Protein AF-A0A2Z7DB72-F1 (afdb_monomer)

Secondary structure (DSSP, 8-state):
--TTSSSS-------SSPPPHHHHHHHHHHTPPPHHHHHHHHHHHHHHTT-------------------------------------------PPPPP-------------PPPP-PPP----S-HHHHHHHHHHHHHHHHHHHHHHHHHHHHHHHHHHHHHHHHHHHHHHHHHHHHHHHHHHHHHHHHHHHHHHHHHHHHHHHHHHHHHHHHHHHHHHHHHHHHHHHHHHHHHHHHHHHHHHHTSHHHHHHHHHHHHHHHHHHHHHHHHHHHHTT--TTT---TTS-HHHHHHHS----------------------------

Foldseek 3Di:
DPPPPPPPPPPPPPPPDDDPVVVVVVVVVVLDDWLVVLLVVVVVVVVVVPDDDDDDDDDDDDDDDDDDDDDDDDDDDDDDDDDDDDDDDDDDDDDDDDDDDDDDPDDPPPPDDDDDDDDDDDDDDPPVVVVVVVVVVVVVVVVVVVVVVVVVVVVVVVVVVVVVVVVVVVVVVVVVVVVVVVVVVVVVVVVVVVVVVVVVVVVVVVVVVVVVVVVVVVVVVVVVVVVVVVVVVVVVVVVVVCCCVDVVVSVVVSVVVSVCCVVVLVVVVVVCVVVPDDCVVPVPPVSVPSVVSVPDDRPDDDPPDDDDDDDDDDDDDDDDDDDD

Structure (mmCIF, N/CA/C/O backbone):
data_AF-A0A2Z7DB72-F1
#
_entry.id   AF-A0A2Z7DB72-F1
#
loop_
_atom_site.group_PDB
_atom_site.id
_atom_site.type_symbol
_atom_site.label_atom_id
_atom_site.label_alt_id
_atom_site.label_comp_id
_atom_site.label_asym_id
_atom_site.label_entity_id
_atom_site.label_seq_id
_atom_site.pdbx_PDB_ins_code
_atom_site.Cartn_x
_atom_site.Cartn_y
_atom_site.Cartn_z
_atom_site.occupancy
_atom_site.B_iso_or_equiv
_atom_site.auth_seq_id
_atom_site.auth_comp_id
_atom_site.auth_asym_id
_atom_site.auth_atom_id
_atom_site.pdbx_PDB_model_num
ATOM 1 N N . MET A 1 1 ? -6.690 -15.943 29.655 1.00 45.72 1 MET A N 1
ATOM 2 C CA . MET A 1 1 ? -7.051 -16.570 30.949 1.00 45.72 1 MET A CA 1
ATOM 3 C C . MET A 1 1 ? -6.481 -15.742 32.099 1.00 45.72 1 MET A C 1
ATOM 5 O O . MET A 1 1 ? -5.343 -15.987 32.463 1.00 45.72 1 MET A O 1
ATOM 9 N N . HIS A 1 2 ? -7.213 -14.754 32.627 1.00 51.09 2 HIS A N 1
ATOM 10 C CA . HIS A 1 2 ? -6.804 -14.035 33.857 1.00 51.09 2 HIS A CA 1
ATOM 11 C C . HIS A 1 2 ? -7.957 -13.290 34.574 1.00 51.09 2 HIS A C 1
ATOM 13 O O . HIS A 1 2 ? -7.809 -12.860 35.707 1.00 51.09 2 HIS A O 1
ATOM 19 N N . TRP A 1 3 ? -9.163 -13.197 34.008 1.00 40.91 3 TRP A N 1
ATOM 20 C CA . TRP A 1 3 ? -10.234 -12.390 34.621 1.00 40.91 3 TRP A CA 1
ATOM 21 C C . TRP A 1 3 ? -10.851 -12.976 35.907 1.00 40.91 3 TRP A C 1
ATOM 23 O O . TRP A 1 3 ? -11.767 -12.388 36.466 1.00 40.91 3 TRP A O 1
ATOM 33 N N . ARG A 1 4 ? -10.375 -14.132 36.390 1.00 51.62 4 ARG A N 1
ATOM 34 C CA . ARG A 1 4 ? -10.900 -14.788 37.601 1.00 51.62 4 ARG A CA 1
ATOM 35 C C . ARG A 1 4 ? -10.129 -14.455 38.882 1.00 51.62 4 ARG A C 1
ATOM 37 O O . ARG A 1 4 ? -10.594 -14.832 39.951 1.00 51.62 4 ARG A O 1
ATOM 44 N N . ASP A 1 5 ? -9.007 -13.741 38.797 1.00 46.97 5 ASP A N 1
ATOM 45 C CA . ASP A 1 5 ? -8.132 -13.549 39.963 1.00 46.97 5 ASP A CA 1
ATOM 46 C C . ASP A 1 5 ? -8.392 -12.249 40.747 1.00 46.97 5 ASP A C 1
ATOM 48 O O . ASP A 1 5 ? -7.835 -12.088 41.827 1.00 46.97 5 ASP A O 1
ATOM 52 N N . ASN A 1 6 ? -9.273 -11.350 40.283 1.00 50.22 6 ASN A N 1
ATOM 53 C CA . ASN A 1 6 ? -9.476 -10.041 40.928 1.00 50.22 6 ASN A CA 1
ATOM 54 C C . ASN A 1 6 ? -10.767 -9.908 41.762 1.00 50.22 6 ASN A C 1
ATOM 56 O O . ASN A 1 6 ? -11.172 -8.800 42.095 1.00 50.22 6 ASN A O 1
ATOM 60 N N . MET A 1 7 ? -11.436 -11.018 42.096 1.00 47.53 7 MET A N 1
ATOM 61 C CA . MET A 1 7 ? -12.710 -10.986 42.838 1.00 47.53 7 MET A CA 1
ATOM 62 C C . MET A 1 7 ? -12.577 -11.200 44.357 1.00 47.53 7 MET A C 1
ATOM 64 O O . MET A 1 7 ? -13.583 -11.173 45.059 1.00 47.53 7 MET A O 1
ATOM 68 N N . TYR A 1 8 ? -11.363 -11.418 44.877 1.00 46.44 8 TYR A N 1
ATOM 69 C CA . TYR A 1 8 ? -11.131 -11.754 46.293 1.00 46.44 8 TYR A CA 1
ATOM 70 C C . TYR A 1 8 ? -10.253 -10.751 47.064 1.00 46.44 8 TYR A C 1
ATOM 72 O O . TYR A 1 8 ? -9.855 -11.037 48.189 1.00 46.44 8 TYR A O 1
ATOM 80 N N . THR A 1 9 ? -9.960 -9.578 46.499 1.00 47.16 9 THR A N 1
ATOM 81 C CA . THR A 1 9 ? -9.197 -8.501 47.169 1.00 47.16 9 THR A CA 1
ATOM 82 C C . THR A 1 9 ? -10.057 -7.333 47.645 1.00 47.16 9 THR A C 1
ATOM 84 O O . THR A 1 9 ? -9.543 -6.431 48.300 1.00 47.16 9 THR A O 1
ATOM 87 N N . LEU A 1 10 ? -11.368 -7.356 47.391 1.00 48.22 10 LEU A N 1
ATOM 88 C CA . LEU A 1 10 ? -12.297 -6.471 48.083 1.00 48.22 10 LEU A CA 1
ATOM 89 C C . LEU A 1 10 ? -12.551 -7.063 49.467 1.00 48.22 10 LEU A C 1
ATOM 91 O O . LEU A 1 10 ? -13.440 -7.893 49.657 1.00 48.22 10 LEU A O 1
ATOM 95 N N . THR A 1 11 ? -11.732 -6.656 50.433 1.00 44.66 11 THR A N 1
ATOM 96 C CA . THR A 1 11 ? -12.094 -6.713 51.849 1.00 44.66 11 THR A CA 1
ATOM 97 C C . THR A 1 11 ? -13.529 -6.193 51.958 1.00 44.66 11 THR A C 1
ATOM 99 O O . THR A 1 11 ? -13.791 -5.104 51.435 1.00 44.66 11 THR A O 1
ATOM 102 N N . PRO A 1 12 ? -14.478 -6.938 52.555 1.00 47.06 12 PRO A N 1
ATOM 103 C CA . PRO A 1 12 ? -15.817 -6.414 52.765 1.00 47.06 12 PRO A CA 1
ATOM 104 C C . PRO A 1 12 ? -15.663 -5.095 53.511 1.00 47.06 12 PRO A C 1
ATOM 106 O O . PRO A 1 12 ? -15.112 -5.056 54.612 1.00 47.06 12 PRO A O 1
ATOM 109 N N . ARG A 1 13 ? -16.062 -4.006 52.850 1.00 47.72 13 ARG A N 1
ATOM 110 C CA . ARG A 1 13 ? -16.112 -2.680 53.450 1.00 47.72 13 ARG A CA 1
ATOM 111 C C . ARG A 1 13 ? -17.060 -2.842 54.628 1.00 47.72 13 ARG A C 1
ATOM 113 O O . ARG A 1 13 ? -18.244 -3.110 54.430 1.00 47.72 13 ARG A O 1
ATOM 120 N N . THR A 1 14 ? -16.518 -2.816 55.840 1.00 41.53 14 THR A N 1
ATOM 121 C CA . THR A 1 14 ? -17.325 -2.795 57.054 1.00 41.53 14 THR A CA 1
ATOM 122 C C . THR A 1 14 ? -18.337 -1.667 56.887 1.00 41.53 14 THR A C 1
ATOM 124 O O . THR A 1 14 ? -17.931 -0.584 56.455 1.00 41.53 14 THR A O 1
ATOM 127 N N . PRO A 1 15 ? -19.637 -1.889 57.142 1.00 48.41 15 PRO A N 1
ATOM 128 C CA . PRO A 1 15 ? -20.566 -0.776 57.217 1.00 48.41 15 PRO A CA 1
ATOM 129 C C . PRO A 1 15 ? -20.028 0.152 58.310 1.00 48.41 15 PRO A C 1
ATOM 131 O O . PRO A 1 15 ? -20.051 -0.195 59.486 1.00 48.41 15 PRO A O 1
ATOM 134 N N . ASP A 1 16 ? -19.469 1.297 57.913 1.00 47.59 16 ASP A N 1
ATOM 135 C CA . ASP A 1 16 ? -18.727 2.241 58.773 1.00 47.59 16 ASP A CA 1
ATOM 136 C C . ASP A 1 16 ? -19.652 3.013 59.736 1.00 47.59 16 ASP A C 1
ATOM 138 O O . ASP A 1 16 ? -19.336 4.061 60.290 1.00 47.59 16 ASP A O 1
ATOM 142 N N . ARG A 1 17 ? -20.866 2.498 59.911 1.00 54.72 17 ARG A N 1
ATOM 143 C CA . ARG A 1 17 ? -21.899 3.027 60.777 1.00 54.72 17 ARG A CA 1
ATOM 144 C C . ARG A 1 17 ? -22.744 1.841 61.207 1.00 54.72 17 ARG A C 1
ATOM 146 O O . ARG A 1 17 ? -23.472 1.269 60.396 1.00 54.72 17 ARG A O 1
ATOM 153 N N . SER A 1 18 ? -22.631 1.443 62.471 1.00 55.81 18 SER A N 1
ATOM 154 C CA . SER A 1 18 ? -23.646 0.587 63.075 1.00 55.81 18 SER A CA 1
ATOM 155 C C . SER A 1 18 ? -25.006 1.266 62.865 1.00 55.81 18 SER A C 1
ATOM 157 O O . SER A 1 18 ? -25.121 2.473 63.119 1.00 55.81 18 SER A O 1
ATOM 159 N N . PRO A 1 19 ? -26.032 0.553 62.364 1.00 58.97 19 PRO A N 1
ATOM 160 C CA . PRO A 1 19 ? -27.387 1.077 62.383 1.00 58.97 19 PRO A CA 1
ATOM 161 C C . PRO A 1 19 ? -27.678 1.497 63.821 1.00 58.97 19 PRO A C 1
ATOM 163 O O . PRO A 1 19 ? -27.498 0.701 64.748 1.00 58.97 19 PRO A O 1
ATOM 166 N N . LYS A 1 20 ? -28.037 2.765 64.037 1.00 73.12 20 LYS A N 1
ATOM 167 C CA . LYS A 1 20 ? -28.416 3.216 65.375 1.00 73.12 20 LYS A CA 1
ATOM 168 C C . LYS A 1 20 ? -29.631 2.383 65.778 1.00 73.12 20 LYS A C 1
ATOM 170 O O . LYS A 1 20 ? -30.665 2.442 65.121 1.00 73.12 20 LYS A O 1
ATOM 175 N N . LEU A 1 21 ? -29.492 1.596 66.844 1.00 60.50 21 LEU A N 1
ATOM 176 C CA . LEU A 1 21 ? -30.551 0.708 67.328 1.00 60.50 21 LEU A CA 1
ATOM 177 C C . LEU A 1 21 ? -31.861 1.481 67.542 1.00 60.50 21 LEU A C 1
ATOM 179 O O . LEU A 1 21 ? -32.920 0.982 67.201 1.00 60.50 21 LEU A O 1
ATOM 183 N N . ALA A 1 22 ? -31.772 2.729 68.011 1.00 64.62 22 ALA A N 1
ATOM 184 C CA . ALA A 1 22 ? -32.915 3.620 68.179 1.00 64.62 22 ALA A CA 1
ATOM 185 C C . ALA A 1 22 ? -33.674 3.888 66.867 1.00 64.62 22 ALA A C 1
ATOM 187 O O . ALA A 1 22 ? -34.876 3.673 66.823 1.00 64.62 22 ALA A O 1
ATOM 188 N N . SER A 1 23 ? -32.986 4.254 65.778 1.00 67.69 23 SER A N 1
ATOM 189 C CA . SER A 1 23 ? -33.653 4.513 64.491 1.00 67.69 23 SER A CA 1
ATOM 190 C C . SER A 1 23 ? -34.225 3.242 63.861 1.00 67.69 23 SER A C 1
ATOM 192 O O . SER A 1 23 ? -35.241 3.295 63.184 1.00 67.69 23 SER A O 1
ATOM 194 N N . PHE A 1 24 ? -33.586 2.088 64.088 1.00 63.41 24 PHE A N 1
ATOM 195 C CA . PHE A 1 24 ? -34.138 0.797 63.671 1.00 63.41 24 PHE A CA 1
ATOM 196 C C . PHE A 1 24 ? -35.401 0.443 64.470 1.00 63.41 24 PHE A C 1
ATOM 198 O O . PHE A 1 24 ? -36.393 0.020 63.891 1.00 63.41 24 PHE A O 1
ATOM 205 N N . LEU A 1 25 ? -35.380 0.638 65.792 1.00 64.44 25 LEU A N 1
ATOM 206 C CA . LEU A 1 25 ? -36.522 0.367 66.664 1.00 64.44 25 LEU A CA 1
ATOM 207 C C . LEU A 1 25 ? -37.693 1.332 66.439 1.00 64.44 25 LEU A C 1
ATOM 209 O O . LEU A 1 25 ? -38.824 0.894 66.635 1.00 64.44 25 LEU A O 1
ATOM 213 N N . ASP A 1 26 ? -37.436 2.580 66.028 1.00 65.25 26 ASP A N 1
ATOM 214 C CA . ASP A 1 26 ? -38.460 3.554 65.615 1.00 65.25 26 ASP A CA 1
ATOM 215 C C . ASP A 1 26 ? -39.071 3.228 64.254 1.00 65.25 26 ASP A C 1
ATOM 217 O O . ASP A 1 26 ? -40.289 3.162 64.152 1.00 65.25 26 ASP A O 1
ATOM 221 N N . ALA A 1 27 ? -38.266 2.899 63.238 1.00 61.41 27 ALA A N 1
ATOM 222 C CA . ALA A 1 27 ? -38.799 2.457 61.944 1.00 61.41 27 ALA A CA 1
ATOM 223 C C . ALA A 1 27 ? -39.609 1.148 62.065 1.00 61.41 27 ALA A C 1
ATOM 225 O O . ALA A 1 27 ? -40.604 0.939 61.377 1.00 61.41 27 ALA A O 1
ATOM 226 N N . MET A 1 28 ? -39.210 0.262 62.984 1.00 55.62 28 MET A N 1
ATOM 227 C CA . MET A 1 28 ? -39.978 -0.933 63.347 1.00 55.62 28 MET A CA 1
ATOM 228 C C . MET A 1 28 ? -41.168 -0.626 64.271 1.00 55.62 28 MET A C 1
ATOM 230 O O . MET A 1 28 ? -41.924 -1.544 64.574 1.00 55.62 28 MET A O 1
ATOM 234 N N . ARG A 1 29 ? -41.314 0.606 64.782 1.00 58.50 29 ARG A N 1
ATOM 235 C CA . ARG A 1 29 ? -42.423 1.051 65.644 1.00 58.50 29 ARG A CA 1
ATOM 236 C C . ARG A 1 29 ? -43.663 1.410 64.834 1.00 58.50 29 ARG A C 1
ATOM 238 O O . ARG A 1 29 ? -44.738 0.976 65.221 1.00 58.50 29 ARG A O 1
ATOM 245 N N . GLU A 1 30 ? -43.490 2.064 63.689 1.00 52.91 30 GLU A N 1
ATOM 246 C CA . GLU A 1 30 ? -44.578 2.349 62.737 1.00 52.91 30 GLU A CA 1
ATOM 247 C C . GLU A 1 30 ? -45.110 1.084 62.041 1.00 52.91 30 GLU A C 1
ATOM 249 O O . GLU A 1 30 ? -46.286 1.001 61.711 1.00 52.91 30 GLU A O 1
ATOM 254 N N . LYS A 1 31 ? -44.272 0.053 61.862 1.00 57.75 31 LYS A N 1
ATOM 255 C CA . LYS A 1 31 ? -44.645 -1.230 61.229 1.00 57.75 31 LYS A CA 1
ATOM 256 C C . LYS A 1 31 ? -45.107 -2.326 62.206 1.00 57.75 31 LYS A C 1
ATOM 258 O O . LYS A 1 31 ? -45.116 -3.507 61.848 1.00 57.75 31 LYS A O 1
ATOM 263 N N . ARG A 1 32 ? -45.412 -2.003 63.467 1.00 64.50 32 ARG A N 1
ATOM 264 C CA . ARG A 1 32 ? -45.821 -3.031 64.443 1.00 64.50 32 ARG A CA 1
ATOM 265 C C . ARG A 1 32 ? -47.202 -3.555 64.085 1.00 64.50 32 ARG A C 1
ATOM 267 O O . ARG A 1 32 ? -48.144 -2.784 63.977 1.00 64.50 32 ARG A O 1
ATOM 274 N N . MET A 1 33 ? -47.317 -4.876 63.960 1.00 63.81 33 MET A N 1
ATOM 275 C CA . MET A 1 33 ? -48.626 -5.519 63.905 1.00 63.81 33 MET A CA 1
ATOM 276 C C . MET A 1 33 ? -49.455 -5.126 65.121 1.00 63.81 33 MET A C 1
ATOM 278 O O . MET A 1 33 ? -48.950 -5.151 66.251 1.00 63.81 33 MET A O 1
ATOM 282 N N . GLY A 1 34 ? -50.727 -4.817 64.882 1.00 69.31 34 GLY A N 1
ATOM 283 C CA . GLY A 1 34 ? -51.666 -4.494 65.946 1.00 69.31 34 GLY A CA 1
ATOM 284 C C . GLY A 1 34 ? -51.798 -5.659 66.928 1.00 69.31 34 GLY A C 1
ATOM 285 O O . GLY A 1 34 ? -51.669 -6.833 66.563 1.00 69.31 34 GLY A O 1
ATOM 286 N N . LYS A 1 35 ? -52.085 -5.357 68.197 1.00 70.00 35 LYS A N 1
ATOM 287 C CA . LYS A 1 35 ? -52.251 -6.364 69.261 1.00 70.00 35 LYS A CA 1
ATOM 288 C C . LYS A 1 35 ? -53.236 -7.473 68.861 1.00 70.00 35 LYS A C 1
ATOM 290 O O . LYS A 1 35 ? -52.981 -8.654 69.103 1.00 70.00 35 LYS A O 1
ATOM 295 N N . ALA A 1 36 ? -54.329 -7.094 68.196 1.00 69.94 36 ALA A N 1
ATOM 296 C CA . ALA A 1 36 ? -55.343 -8.006 67.676 1.00 69.94 36 ALA A CA 1
ATOM 297 C C . ALA A 1 36 ? -54.802 -8.963 66.596 1.00 69.94 36 ALA A C 1
ATOM 299 O O . ALA A 1 36 ? -55.142 -10.147 66.596 1.00 69.94 36 ALA A O 1
ATOM 300 N N . GLU A 1 37 ? -53.927 -8.491 65.706 1.00 71.62 37 GLU A N 1
ATOM 301 C CA . GLU A 1 37 ? -53.319 -9.311 64.651 1.00 71.62 37 GLU A CA 1
ATOM 302 C C . GLU A 1 37 ? -52.323 -10.321 65.228 1.00 71.62 37 GLU A C 1
ATOM 304 O O . GLU A 1 37 ? -52.339 -11.495 64.855 1.00 71.62 37 GLU A O 1
ATOM 309 N N . MET A 1 38 ? -51.512 -9.902 66.206 1.00 72.81 38 MET A N 1
ATOM 310 C CA . MET A 1 38 ? -50.579 -10.790 66.906 1.00 72.81 38 MET A CA 1
ATOM 311 C C . MET A 1 38 ? -51.314 -11.898 67.678 1.00 72.81 38 MET A C 1
ATOM 313 O O . MET A 1 38 ? -50.914 -13.063 67.623 1.00 72.81 38 MET A O 1
ATOM 317 N N . LEU A 1 39 ? -52.424 -11.560 68.345 1.00 73.69 39 LEU A N 1
ATOM 318 C CA . LEU A 1 39 ? -53.283 -12.535 69.025 1.00 73.69 39 LEU A CA 1
ATOM 319 C C . LEU A 1 39 ? -53.930 -13.518 68.044 1.00 73.69 39 LEU A C 1
ATOM 321 O O . LEU A 1 39 ? -53.943 -14.722 68.311 1.00 73.69 39 LEU A O 1
ATOM 325 N N . LYS A 1 40 ? -54.407 -13.024 66.896 1.00 78.94 40 LYS A N 1
ATOM 326 C CA . LYS A 1 40 ? -55.011 -13.846 65.843 1.00 78.94 40 LYS A CA 1
ATOM 327 C C . LYS A 1 40 ? -54.013 -14.850 65.257 1.00 78.94 40 LYS A C 1
ATOM 329 O O . LYS A 1 40 ? -54.339 -16.028 65.161 1.00 78.94 40 LYS A O 1
ATOM 334 N N . MET A 1 41 ? -52.779 -14.436 64.958 1.00 71.69 41 MET A N 1
ATOM 335 C CA . MET A 1 41 ? -51.747 -15.353 64.446 1.00 71.69 41 MET A CA 1
ATOM 336 C C . MET A 1 41 ? -51.268 -16.371 65.483 1.00 71.69 41 MET A C 1
ATOM 338 O O . MET A 1 41 ? -50.993 -17.522 65.151 1.00 71.69 41 MET A O 1
ATOM 342 N N . MET A 1 42 ? -51.166 -15.984 66.759 1.00 72.62 42 MET A N 1
ATOM 343 C CA . MET A 1 42 ? -50.851 -16.937 67.828 1.00 72.62 42 MET A CA 1
ATOM 344 C C . MET A 1 42 ? -51.911 -18.037 67.952 1.00 72.62 42 MET A C 1
ATOM 346 O O . MET A 1 42 ? -51.562 -19.180 68.246 1.00 72.62 42 MET A O 1
ATOM 350 N N . GLU A 1 43 ? -53.177 -17.695 67.721 1.00 75.56 43 GLU A N 1
ATOM 351 C CA . GLU A 1 43 ? -54.306 -18.625 67.729 1.00 75.56 43 GLU A CA 1
ATOM 352 C C . GLU A 1 43 ? -54.364 -19.504 66.471 1.00 75.56 43 GLU A C 1
ATOM 354 O O . GLU A 1 43 ? -54.595 -20.707 66.580 1.00 75.56 43 GLU A O 1
ATOM 359 N N . GLU A 1 44 ? -54.071 -18.941 65.298 1.00 70.62 44 GLU A N 1
ATOM 360 C CA . GLU A 1 44 ? -54.048 -19.655 64.015 1.00 70.62 44 GLU A CA 1
ATOM 361 C C . GLU A 1 44 ? -52.872 -20.651 63.905 1.00 70.62 44 GLU A C 1
ATOM 363 O O . GLU A 1 44 ? -53.056 -21.794 63.490 1.00 70.62 44 GLU A O 1
ATOM 368 N N . ASP A 1 45 ? -51.677 -20.298 64.385 1.00 61.62 45 ASP A N 1
ATOM 369 C CA . ASP A 1 45 ? -50.525 -21.215 64.449 1.00 61.62 45 ASP A CA 1
ATOM 370 C C . ASP A 1 45 ? -50.713 -22.356 65.460 1.00 61.62 45 ASP A C 1
ATOM 372 O O . ASP A 1 45 ? -50.229 -23.470 65.243 1.00 61.62 45 ASP A O 1
ATOM 376 N N . ALA A 1 46 ? -51.398 -22.093 66.581 1.00 58.53 46 ALA A N 1
ATOM 377 C CA . ALA A 1 46 ? -51.763 -23.142 67.534 1.00 58.53 46 ALA A CA 1
ATOM 378 C C . ALA A 1 46 ? -52.701 -24.180 66.887 1.00 58.53 46 ALA A C 1
ATOM 380 O O . ALA A 1 46 ? -52.712 -25.338 67.305 1.00 58.53 46 ALA A O 1
ATOM 381 N N . ALA A 1 47 ? -53.424 -23.789 65.830 1.00 52.31 47 ALA A N 1
ATOM 382 C CA . ALA A 1 47 ? -54.196 -24.690 64.984 1.00 52.31 47 ALA A CA 1
ATOM 383 C C . ALA A 1 47 ? -53.366 -25.340 63.847 1.00 52.31 47 ALA A C 1
ATOM 385 O O . ALA A 1 47 ? -53.699 -26.448 63.425 1.00 52.31 47 ALA A O 1
ATOM 386 N N . ALA A 1 48 ? -52.279 -24.713 63.370 1.00 45.59 48 ALA A N 1
ATOM 387 C CA . ALA A 1 48 ? -51.471 -25.182 62.229 1.00 45.59 48 ALA A CA 1
ATOM 388 C C . ALA A 1 48 ? -50.215 -26.022 62.578 1.00 45.59 48 ALA A C 1
ATOM 390 O O . ALA A 1 48 ? -49.689 -26.719 61.708 1.00 45.59 48 ALA A O 1
ATOM 391 N N . GLY A 1 49 ? -49.735 -26.020 63.829 1.00 37.66 49 GLY A N 1
ATOM 392 C CA . GLY A 1 49 ? -48.509 -26.702 64.302 1.00 37.66 49 GLY A CA 1
ATOM 393 C C . GLY A 1 49 ? -48.460 -28.241 64.208 1.00 37.66 49 GLY A C 1
ATOM 394 O O . GLY A 1 49 ? -47.617 -28.870 64.844 1.00 37.66 49 GLY A O 1
ATOM 395 N N . SER A 1 50 ? -49.327 -28.874 63.415 1.00 37.59 50 SER A N 1
ATOM 396 C CA . SER A 1 50 ? -49.423 -30.331 63.291 1.00 37.59 50 SER A CA 1
ATOM 397 C C . SER A 1 50 ? -48.541 -30.962 62.193 1.00 37.59 50 SER A C 1
ATOM 399 O O . SER A 1 50 ? -48.539 -32.191 62.093 1.00 37.59 50 SER A O 1
ATOM 401 N N . SER A 1 51 ? -47.769 -30.225 61.373 1.00 40.97 51 SER A N 1
ATOM 402 C CA . SER A 1 51 ? -46.835 -30.890 60.434 1.00 40.97 51 SER A CA 1
ATOM 403 C C . SER A 1 51 ? -45.665 -30.037 59.920 1.00 40.97 51 SER A C 1
ATOM 405 O O . SER A 1 51 ? -45.871 -29.076 59.184 1.00 40.97 51 SER A O 1
ATOM 407 N N . GLY A 1 52 ? -44.421 -30.457 60.185 1.00 31.19 52 GLY A N 1
ATOM 408 C CA . GLY A 1 52 ? -43.234 -29.950 59.483 1.00 31.19 52 GLY A CA 1
ATOM 409 C C . GLY A 1 52 ? -41.946 -30.716 59.812 1.00 31.19 52 GLY A C 1
ATOM 410 O O . GLY A 1 52 ? -41.444 -30.631 60.927 1.00 31.19 52 GLY A O 1
ATOM 411 N N . ALA A 1 53 ? -41.390 -31.439 58.832 1.00 25.56 53 ALA A N 1
ATOM 412 C CA . ALA A 1 53 ? -40.082 -32.106 58.894 1.00 25.56 53 ALA A CA 1
ATOM 413 C C . ALA A 1 53 ? -39.068 -31.410 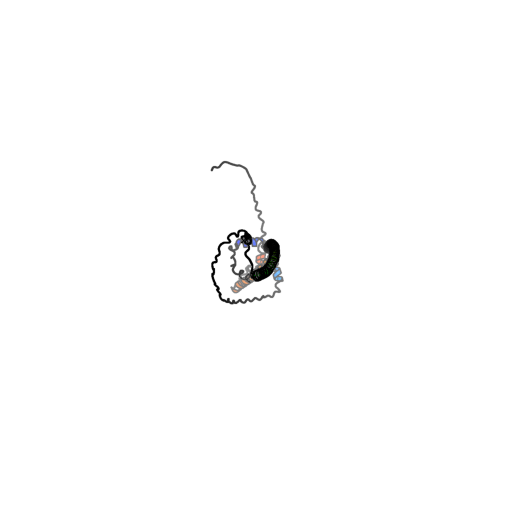57.964 1.00 25.56 53 ALA A C 1
ATOM 415 O O . ALA A 1 53 ? -39.437 -30.880 56.917 1.00 25.56 53 ALA A O 1
ATOM 416 N N . ALA A 1 54 ? -37.791 -31.409 58.357 1.00 25.20 54 ALA A N 1
ATOM 417 C CA . ALA A 1 54 ? -36.757 -30.514 57.839 1.00 25.20 54 ALA A CA 1
ATOM 418 C C . ALA A 1 54 ? -35.523 -31.216 57.210 1.00 25.20 54 ALA A C 1
ATOM 420 O O . ALA A 1 54 ? -35.225 -32.368 57.519 1.00 25.20 54 ALA A O 1
ATOM 421 N N . VAL A 1 55 ? -34.757 -30.392 56.460 1.00 32.44 55 VAL A N 1
ATOM 422 C CA . VAL A 1 55 ? -33.301 -30.396 56.106 1.00 32.44 55 VAL A CA 1
ATOM 423 C C . VAL A 1 55 ? -32.740 -31.391 55.041 1.00 32.44 55 VAL A C 1
ATOM 425 O O . VAL A 1 55 ? -33.387 -32.400 54.787 1.00 32.44 55 VAL A O 1
ATOM 428 N N . PRO A 1 56 ? -31.485 -31.264 54.489 1.00 40.06 56 PRO A N 1
ATOM 429 C CA . PRO A 1 56 ? -30.565 -30.130 54.161 1.00 40.06 56 PRO A CA 1
ATOM 430 C C . PRO A 1 56 ? -29.847 -30.184 52.762 1.00 40.06 56 PRO A C 1
ATOM 432 O O . PRO A 1 56 ? -29.898 -31.164 52.025 1.00 40.06 56 PRO A O 1
ATOM 435 N N . ALA A 1 57 ? -29.045 -29.134 52.483 1.00 37.16 57 ALA A N 1
ATOM 436 C CA . ALA A 1 57 ? -28.091 -28.904 51.374 1.00 37.16 57 ALA A CA 1
ATOM 437 C C . ALA A 1 57 ? -26.725 -29.659 51.431 1.00 37.16 57 ALA A C 1
ATOM 439 O O . ALA A 1 57 ? -26.302 -30.112 52.495 1.00 37.16 57 ALA A O 1
ATOM 440 N N . LYS A 1 58 ? -25.952 -29.686 50.316 1.00 33.88 58 LYS A N 1
ATOM 441 C CA . LYS A 1 58 ? -24.525 -30.118 50.264 1.00 33.88 58 LYS A CA 1
ATOM 442 C C . LYS A 1 58 ? -23.624 -29.289 49.318 1.00 33.88 58 LYS A C 1
ATOM 444 O O . LYS A 1 58 ? -24.045 -28.836 48.262 1.00 33.88 58 LYS A O 1
ATOM 449 N N . LYS A 1 59 ? -22.361 -29.120 49.748 1.00 29.66 59 LYS A N 1
ATOM 450 C CA . LYS A 1 59 ? -21.270 -28.246 49.249 1.00 29.66 59 LYS A CA 1
ATOM 451 C C . LYS A 1 59 ? -20.231 -28.957 48.344 1.00 29.66 59 LYS A C 1
ATOM 453 O O . LYS A 1 59 ? -19.885 -30.090 48.654 1.00 29.66 59 LYS A O 1
ATOM 458 N N . GLY A 1 60 ? -19.594 -28.185 47.434 1.00 34.53 60 GLY A N 1
ATOM 459 C CA . GLY A 1 60 ? -18.160 -28.215 46.994 1.00 34.53 60 GLY A CA 1
ATOM 460 C C . GLY A 1 60 ? -17.624 -29.453 46.230 1.00 34.53 60 GLY A C 1
ATOM 461 O O . GLY A 1 60 ? -18.326 -30.452 46.224 1.00 34.53 60 GLY A O 1
ATOM 462 N N . PRO A 1 61 ? -16.390 -29.470 45.634 1.00 34.72 61 PRO A N 1
ATOM 463 C CA . PRO A 1 61 ? -15.205 -28.655 45.955 1.00 34.72 61 PRO A CA 1
ATOM 464 C C . PRO A 1 61 ? -14.276 -28.199 44.777 1.00 34.72 61 PRO A C 1
ATOM 466 O O . PRO A 1 61 ? -14.469 -28.458 43.597 1.00 34.72 61 PRO A O 1
ATOM 469 N N . LYS A 1 62 ? -13.221 -27.496 45.207 1.00 33.72 62 LYS A N 1
ATOM 470 C CA . LYS A 1 62 ? -12.083 -26.784 44.583 1.00 33.72 62 LYS A CA 1
ATOM 471 C C . LYS A 1 62 ? -10.899 -27.725 44.255 1.00 33.72 62 LYS A C 1
ATOM 473 O O . LYS A 1 62 ? -10.730 -28.681 45.004 1.00 33.72 62 LYS A O 1
ATOM 478 N N . LYS A 1 63 ? -10.034 -27.410 43.264 1.00 34.62 63 LYS A N 1
ATOM 479 C CA . LYS A 1 63 ? -8.556 -27.693 43.184 1.00 34.62 63 LYS A CA 1
ATOM 480 C C . LYS A 1 63 ? -8.014 -27.320 41.779 1.00 34.62 63 LYS A C 1
ATOM 482 O O . LYS A 1 63 ? -8.597 -27.734 40.793 1.00 34.62 63 LYS A O 1
ATOM 487 N N . ARG A 1 64 ? -7.082 -26.365 41.614 1.00 40.22 64 ARG A N 1
ATOM 488 C CA . ARG A 1 64 ? -5.599 -26.334 41.795 1.00 40.22 64 ARG A CA 1
ATOM 489 C C . ARG A 1 64 ? -4.893 -26.271 40.424 1.00 40.22 64 ARG A C 1
ATOM 491 O O . ARG A 1 64 ? -4.964 -27.211 39.647 1.00 40.22 64 ARG A O 1
ATOM 498 N N . ARG A 1 65 ? -4.198 -25.155 40.172 1.00 32.66 65 ARG A N 1
ATOM 499 C CA . ARG A 1 65 ? -3.220 -24.944 39.088 1.00 32.66 65 ARG A CA 1
ATOM 500 C C . ARG A 1 65 ? -1.814 -25.345 39.551 1.00 32.66 65 ARG A C 1
ATOM 502 O O . ARG A 1 65 ? -1.506 -25.210 40.734 1.00 32.66 65 ARG A O 1
ATOM 509 N N . ALA A 1 66 ? -0.964 -25.727 38.601 1.00 26.86 66 ALA A N 1
ATOM 510 C CA . ALA A 1 66 ? 0.493 -25.700 38.710 1.00 26.86 66 ALA A CA 1
ATOM 511 C C . ALA A 1 66 ? 1.103 -25.186 37.390 1.00 26.86 66 ALA A C 1
ATOM 513 O O . ALA A 1 66 ? 0.529 -25.367 36.319 1.00 26.86 66 ALA A O 1
ATOM 514 N N . SER A 1 67 ? 2.222 -24.479 37.536 1.00 32.22 67 SER A N 1
ATOM 515 C CA . SER A 1 67 ? 3.010 -23.719 36.557 1.00 32.22 67 SER A CA 1
ATOM 516 C C . SER A 1 67 ? 4.107 -24.589 35.918 1.00 32.22 67 SER A C 1
ATOM 518 O O . SER A 1 67 ? 4.551 -25.553 36.538 1.00 32.22 67 SER A O 1
ATOM 520 N N . THR A 1 68 ? 4.587 -24.242 34.717 1.00 31.56 68 THR A N 1
ATOM 521 C CA . THR A 1 68 ? 5.904 -24.670 34.202 1.00 31.56 68 THR A CA 1
ATOM 522 C C . THR A 1 68 ? 6.531 -23.568 33.330 1.00 31.56 68 THR A C 1
ATOM 524 O O . THR A 1 68 ? 5.833 -22.778 32.699 1.00 31.56 68 THR A O 1
ATOM 527 N N . GLN A 1 69 ? 7.860 -23.513 33.424 1.00 33.09 69 GLN A N 1
ATOM 528 C CA . GLN A 1 69 ? 8.848 -22.472 33.123 1.00 33.09 69 GLN A CA 1
ATOM 529 C C . GLN A 1 69 ? 9.368 -22.436 31.659 1.00 33.09 69 GLN A C 1
ATOM 531 O O . GLN A 1 69 ? 8.969 -23.287 30.867 1.00 33.09 69 GLN A O 1
ATOM 536 N N . PRO A 1 70 ? 10.231 -21.450 31.297 1.00 34.00 70 PRO A N 1
ATOM 537 C CA . PRO A 1 70 ? 10.582 -21.087 29.920 1.00 34.00 70 PRO A CA 1
ATOM 538 C C . PRO A 1 70 ? 11.911 -21.690 29.430 1.00 34.00 70 PRO A C 1
ATOM 540 O O . PRO A 1 70 ? 12.780 -22.029 30.233 1.00 34.00 70 PRO A O 1
ATOM 543 N N . ASP A 1 71 ? 12.082 -21.727 28.106 1.00 28.09 71 ASP A N 1
ATOM 544 C CA . ASP A 1 71 ? 13.282 -22.224 27.424 1.00 28.09 71 ASP A CA 1
ATOM 545 C C . ASP A 1 71 ? 14.075 -21.100 26.723 1.00 28.09 71 ASP A C 1
ATOM 547 O O . ASP A 1 71 ? 13.519 -20.082 26.299 1.00 28.09 71 ASP A O 1
ATOM 551 N N . LYS A 1 72 ? 15.396 -21.281 26.650 1.00 33.75 72 LYS A N 1
ATOM 552 C CA . LYS A 1 72 ? 16.418 -20.376 26.091 1.00 33.75 72 LYS A CA 1
ATOM 553 C C . LYS A 1 72 ? 16.874 -20.908 24.726 1.00 33.75 72 LYS A C 1
ATOM 555 O O . LYS A 1 72 ? 17.008 -22.110 24.625 1.00 33.75 72 LYS A O 1
ATOM 560 N N . GLU A 1 73 ? 17.296 -20.057 23.775 1.00 29.92 73 GLU A N 1
ATOM 561 C CA . GLU A 1 73 ? 18.644 -20.169 23.156 1.00 29.92 73 GLU A CA 1
ATOM 562 C C . GLU A 1 73 ? 19.028 -19.134 22.068 1.00 29.92 73 GLU A C 1
ATOM 564 O O . GLU A 1 73 ? 18.235 -18.721 21.231 1.00 29.92 73 GLU A O 1
ATOM 569 N N . ALA A 1 74 ? 20.322 -18.778 22.129 1.00 29.41 74 ALA A N 1
ATOM 570 C CA . ALA A 1 74 ? 21.350 -18.601 21.084 1.00 29.41 74 ALA A CA 1
ATOM 571 C C . ALA A 1 74 ? 21.174 -17.713 19.815 1.00 29.41 74 ALA A C 1
ATOM 573 O O . ALA A 1 74 ? 20.724 -18.132 18.759 1.00 29.41 74 ALA A O 1
ATOM 574 N N . ARG A 1 75 ? 21.769 -16.506 19.895 1.00 31.59 75 ARG A N 1
ATOM 575 C CA . ARG A 1 75 ? 23.010 -16.031 19.210 1.00 31.59 75 ARG A CA 1
ATOM 576 C C . ARG A 1 75 ? 23.277 -16.453 17.742 1.00 31.59 75 ARG A C 1
ATOM 578 O O . ARG A 1 75 ? 23.602 -17.602 17.513 1.00 31.59 75 ARG A O 1
ATOM 585 N N . HIS A 1 76 ? 23.467 -15.483 16.828 1.00 38.00 76 HIS A N 1
ATOM 586 C CA . HIS A 1 76 ? 24.625 -15.450 15.902 1.00 38.00 76 HIS A CA 1
ATOM 587 C C . HIS A 1 76 ? 24.889 -14.052 15.294 1.00 38.00 76 HIS A C 1
ATOM 589 O O . HIS A 1 76 ? 23.990 -13.355 14.836 1.00 38.00 76 HIS A O 1
ATOM 595 N N . LYS A 1 77 ? 26.168 -13.647 15.323 1.00 35.03 77 LYS A N 1
ATOM 596 C CA . LYS A 1 77 ? 26.766 -12.447 14.705 1.00 35.03 77 LYS A CA 1
ATOM 597 C C . LYS A 1 77 ? 27.081 -12.715 13.234 1.00 35.03 77 LYS A C 1
ATOM 599 O O . LYS A 1 77 ? 27.481 -13.833 12.946 1.00 35.03 77 LYS A O 1
ATOM 604 N N . ASN A 1 78 ? 27.113 -11.678 12.387 1.00 34.03 78 ASN A N 1
ATOM 605 C CA . ASN A 1 78 ? 28.017 -11.619 11.229 1.00 34.03 78 ASN A CA 1
ATOM 606 C C . ASN A 1 78 ? 28.426 -10.173 10.880 1.00 34.03 78 ASN A C 1
ATOM 608 O O . ASN A 1 78 ? 27.635 -9.240 10.967 1.00 34.03 78 ASN A O 1
ATOM 612 N N . LYS A 1 79 ? 29.709 -10.014 10.530 1.00 37.41 79 LYS A N 1
ATOM 613 C CA . LYS A 1 79 ? 30.464 -8.777 10.256 1.00 37.41 79 LYS A CA 1
ATOM 614 C C . LYS A 1 79 ? 31.357 -9.036 9.042 1.00 37.41 79 LYS A C 1
ATOM 616 O O . LYS A 1 79 ? 32.139 -9.980 9.107 1.00 37.41 79 LYS A O 1
ATOM 621 N N . LYS A 1 80 ? 31.318 -8.200 7.996 1.00 33.06 80 LYS A N 1
ATOM 622 C CA . LYS A 1 80 ? 32.351 -8.069 6.932 1.00 33.06 80 LYS A CA 1
ATOM 623 C C . LYS A 1 80 ? 31.877 -7.031 5.899 1.00 33.06 80 LYS A C 1
ATOM 625 O O . LYS A 1 80 ? 30.681 -6.972 5.676 1.00 33.06 80 LYS A O 1
ATOM 630 N N . LYS A 1 81 ? 32.672 -6.252 5.163 1.00 32.50 81 LYS A N 1
ATOM 631 C CA . LYS A 1 81 ? 33.998 -5.597 5.240 1.00 32.50 81 LYS A CA 1
ATOM 632 C C . LYS A 1 81 ? 33.956 -4.539 4.112 1.00 32.50 81 LYS A C 1
ATOM 634 O O . LYS A 1 81 ? 33.173 -4.668 3.179 1.00 32.50 81 LYS A O 1
ATOM 639 N N . LYS A 1 82 ? 34.831 -3.538 4.220 1.00 31.56 82 LYS A N 1
ATOM 640 C CA . LYS A 1 82 ? 35.244 -2.593 3.168 1.00 31.56 82 LYS A CA 1
ATOM 641 C C . LYS A 1 82 ? 35.696 -3.297 1.881 1.00 31.56 82 LYS A C 1
ATOM 643 O O . LYS A 1 82 ? 36.282 -4.366 2.002 1.00 31.56 82 LYS A O 1
ATOM 648 N N . GLU A 1 83 ? 35.613 -2.601 0.744 1.00 30.02 83 GLU A N 1
ATOM 649 C CA . GLU A 1 83 ? 36.768 -2.325 -0.132 1.00 30.02 83 GLU A CA 1
ATOM 650 C C . GLU A 1 83 ? 36.430 -1.330 -1.259 1.00 30.02 83 GLU A C 1
ATOM 652 O O . GLU A 1 83 ? 35.316 -1.294 -1.769 1.00 30.02 83 GLU A O 1
ATOM 657 N N . ALA A 1 84 ? 37.426 -0.514 -1.608 1.00 35.06 84 ALA A N 1
ATOM 658 C CA . ALA A 1 84 ? 37.534 0.289 -2.825 1.00 35.06 84 ALA A CA 1
ATOM 659 C C . ALA A 1 84 ? 38.707 -0.274 -3.646 1.00 35.06 84 ALA A C 1
ATOM 661 O O . ALA A 1 84 ? 39.643 -0.809 -3.046 1.00 35.06 84 ALA A O 1
ATOM 662 N N . PRO A 1 85 ? 38.696 -0.153 -4.983 1.00 37.59 85 PRO A N 1
ATOM 663 C CA . PRO A 1 85 ? 39.887 0.344 -5.701 1.00 37.59 85 PRO A CA 1
ATOM 664 C C . PRO A 1 85 ? 39.512 1.227 -6.925 1.00 37.59 85 PRO A C 1
ATOM 666 O O . PRO A 1 85 ? 38.470 1.033 -7.534 1.00 37.59 85 PRO A O 1
ATOM 669 N N . THR A 1 86 ? 40.184 2.342 -7.244 1.00 25.22 86 THR A N 1
ATOM 670 C CA . THR A 1 86 ? 41.517 2.538 -7.878 1.00 25.22 86 THR A CA 1
ATOM 671 C C . THR A 1 86 ? 41.447 2.787 -9.405 1.00 25.22 86 THR A C 1
ATOM 673 O O . THR A 1 86 ? 41.217 1.878 -10.185 1.00 25.22 86 THR A O 1
ATOM 676 N N . ARG A 1 87 ? 41.745 4.043 -9.793 1.00 29.92 87 ARG A N 1
ATOM 677 C CA . ARG A 1 87 ? 42.653 4.522 -10.872 1.00 29.92 87 ARG A CA 1
ATOM 678 C C . ARG A 1 87 ? 42.598 3.904 -12.290 1.00 29.92 87 ARG A C 1
ATOM 680 O O . ARG A 1 87 ? 43.145 2.836 -12.518 1.00 29.92 87 ARG A O 1
ATOM 687 N N . ALA A 1 88 ? 42.236 4.740 -13.269 1.00 30.16 88 ALA A N 1
ATOM 688 C CA . 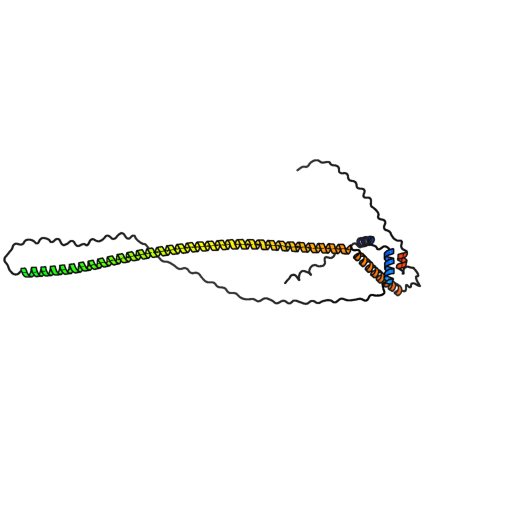ALA A 1 88 ? 42.892 4.959 -14.580 1.00 30.16 88 ALA A CA 1
ATOM 689 C C . ALA A 1 88 ? 42.133 6.130 -15.254 1.00 30.16 88 ALA A C 1
ATOM 691 O O . ALA A 1 88 ? 40.917 6.143 -15.229 1.00 30.16 88 ALA A O 1
ATOM 692 N N . GLY A 1 89 ? 42.695 7.217 -15.782 1.00 30.53 89 GLY A N 1
ATOM 693 C CA . GLY A 1 89 ? 43.944 7.380 -16.502 1.00 30.53 89 GLY A CA 1
ATOM 694 C C . GLY A 1 89 ? 43.692 7.272 -18.008 1.00 30.53 89 GLY A C 1
ATOM 695 O O . GLY A 1 89 ? 43.900 6.191 -18.541 1.00 30.53 89 GLY A O 1
ATOM 696 N N . ARG A 1 90 ? 43.316 8.365 -18.700 1.00 32.50 90 ARG A N 1
ATOM 697 C CA . ARG A 1 90 ? 43.804 8.674 -20.063 1.00 32.50 90 ARG A CA 1
ATOM 698 C C . ARG A 1 90 ? 43.413 10.067 -20.565 1.00 32.50 90 ARG A C 1
ATOM 700 O O . ARG A 1 90 ? 42.362 10.616 -20.273 1.00 32.50 90 ARG A O 1
ATOM 707 N N . ARG A 1 91 ? 44.377 10.618 -21.297 1.00 33.72 91 ARG A N 1
ATOM 708 C CA . ARG A 1 91 ? 44.468 11.937 -21.921 1.00 33.72 91 ARG A CA 1
ATOM 709 C C . ARG A 1 91 ? 43.741 11.954 -23.271 1.00 33.72 91 ARG A C 1
ATOM 711 O O . ARG A 1 91 ? 43.805 10.967 -23.987 1.00 33.72 91 ARG A O 1
ATOM 718 N N . ARG A 1 92 ? 43.282 13.160 -23.632 1.00 34.94 92 ARG A N 1
ATOM 719 C CA . ARG A 1 92 ? 43.347 13.812 -24.959 1.00 34.94 92 ARG A CA 1
ATOM 720 C C . ARG A 1 92 ? 42.808 13.030 -26.165 1.00 34.94 92 ARG A C 1
ATOM 722 O O . ARG A 1 92 ? 43.490 12.156 -26.685 1.00 34.94 92 ARG A O 1
ATOM 729 N N . LEU A 1 93 ? 41.740 13.558 -26.760 1.00 33.97 93 LEU A N 1
ATOM 730 C CA . LEU A 1 93 ? 41.574 13.551 -28.212 1.00 33.97 93 LEU A CA 1
ATOM 731 C C . LEU A 1 93 ? 41.854 14.965 -28.723 1.00 33.97 93 LEU A C 1
ATOM 733 O O . LEU A 1 93 ? 41.125 15.917 -28.461 1.00 33.97 93 LEU A O 1
ATOM 737 N N . ARG A 1 94 ? 43.020 15.092 -29.362 1.00 34.66 94 ARG A N 1
ATOM 738 C CA . ARG A 1 94 ? 43.363 16.204 -30.243 1.00 34.66 94 ARG A CA 1
ATOM 739 C C . ARG A 1 94 ? 42.464 16.113 -31.472 1.00 34.66 94 ARG A C 1
ATOM 741 O O . ARG A 1 94 ? 42.226 15.023 -31.983 1.00 34.66 94 ARG A O 1
ATOM 748 N N . SER A 1 95 ? 42.040 17.278 -31.933 1.00 37.34 95 SER A N 1
ATOM 749 C CA . SER A 1 95 ? 41.482 17.519 -33.253 1.00 37.34 95 SER A CA 1
ATOM 750 C C . SER A 1 95 ? 42.328 16.867 -34.352 1.00 37.34 95 SER A C 1
ATOM 752 O O . SER A 1 95 ? 43.556 16.984 -34.371 1.00 37.34 95 SER A O 1
ATOM 754 N N . VAL A 1 96 ? 41.651 16.190 -35.275 1.00 40.88 96 VAL A N 1
ATOM 755 C CA . VAL A 1 96 ? 42.214 15.738 -36.549 1.00 40.88 96 VAL A CA 1
ATOM 756 C C . VAL A 1 96 ? 41.788 16.770 -37.600 1.00 40.88 96 VAL A C 1
ATOM 758 O O . VAL A 1 96 ? 40.586 16.959 -37.776 1.00 40.88 96 VAL A O 1
ATOM 761 N N . PRO A 1 97 ? 42.712 17.488 -38.263 1.00 52.50 97 PRO A N 1
ATOM 762 C CA . PRO A 1 97 ? 42.363 18.323 -39.408 1.00 52.50 97 PRO A CA 1
ATOM 763 C C . PRO A 1 97 ? 42.107 17.450 -40.651 1.00 52.50 97 PRO A C 1
ATOM 765 O O . PRO A 1 97 ? 42.593 16.315 -40.715 1.00 52.50 97 PRO A O 1
ATOM 768 N N . PRO A 1 98 ? 41.364 17.956 -41.651 1.00 43.31 98 PRO A N 1
ATOM 769 C CA . PRO A 1 98 ? 41.039 17.193 -42.847 1.00 43.31 98 PRO A CA 1
ATOM 770 C C . PRO A 1 98 ? 42.299 16.811 -43.630 1.00 43.31 98 PRO A C 1
ATOM 772 O O . PRO A 1 98 ? 43.264 17.573 -43.736 1.00 43.31 98 PRO A O 1
ATOM 775 N N . ARG A 1 99 ? 42.267 15.596 -44.183 1.00 37.47 99 ARG A N 1
ATOM 776 C CA . ARG A 1 99 ? 43.291 15.056 -45.075 1.00 37.47 99 ARG A CA 1
ATOM 777 C C . ARG A 1 99 ? 43.391 15.932 -46.320 1.00 37.47 99 ARG A C 1
ATOM 779 O O . ARG A 1 99 ? 42.501 15.940 -47.162 1.00 37.47 99 ARG A O 1
ATOM 786 N N . ILE A 1 100 ? 44.517 16.624 -46.439 1.00 44.00 100 ILE A N 1
ATOM 787 C CA . ILE A 1 100 ? 45.023 17.121 -47.714 1.00 44.00 100 ILE A CA 1
ATOM 788 C C . ILE A 1 100 ? 45.333 15.889 -48.564 1.00 44.00 100 ILE A C 1
ATOM 790 O O . ILE A 1 100 ? 46.123 15.031 -48.168 1.00 44.00 100 ILE A O 1
ATOM 794 N N . VAL A 1 101 ? 44.679 15.794 -49.715 1.00 43.00 101 VAL A N 1
ATOM 795 C CA . VAL A 1 101 ? 44.999 14.822 -50.759 1.00 43.00 101 VAL A CA 1
ATOM 796 C C . VAL A 1 101 ? 46.398 15.168 -51.284 1.00 43.00 101 VAL A C 1
ATOM 798 O O . VAL A 1 101 ? 46.583 16.290 -51.760 1.00 43.00 101 VAL A O 1
ATOM 801 N N . PRO A 1 102 ? 47.410 14.286 -51.206 1.00 46.31 102 PRO A N 1
ATOM 802 C CA . PRO A 1 102 ? 48.650 14.541 -51.909 1.00 46.31 102 PRO A CA 1
ATOM 803 C C . PRO A 1 102 ? 48.406 14.287 -53.396 1.00 46.31 102 PRO A C 1
ATOM 805 O O . PRO A 1 102 ? 48.162 13.160 -53.827 1.00 46.31 102 PRO A O 1
ATOM 808 N N . SER A 1 103 ? 48.468 15.356 -54.180 1.00 47.03 103 SER A N 1
ATOM 809 C CA . SER A 1 103 ? 48.621 15.305 -55.630 1.00 47.03 103 SER A CA 1
ATOM 810 C C . SER A 1 103 ? 49.797 14.373 -55.978 1.00 47.03 103 SER A C 1
ATOM 812 O O . SER A 1 103 ? 50.863 14.514 -55.370 1.00 47.03 103 SER A O 1
ATOM 814 N N . PRO A 1 104 ? 49.665 13.434 -56.932 1.00 51.50 104 PRO A N 1
ATOM 815 C CA . PRO A 1 104 ? 50.765 12.545 -57.300 1.00 51.50 104 PRO A CA 1
ATOM 816 C C . PRO A 1 104 ? 51.965 13.351 -57.826 1.00 51.50 104 PRO A C 1
ATOM 818 O O . PRO A 1 104 ? 51.792 14.170 -58.733 1.00 51.50 104 PRO A O 1
ATOM 821 N N . PRO A 1 105 ? 53.192 13.140 -57.315 1.00 54.81 105 PRO A N 1
ATOM 822 C CA . PRO A 1 105 ? 54.331 13.972 -57.660 1.00 54.81 105 PRO A CA 1
ATOM 823 C C . PRO A 1 105 ? 55.067 13.384 -58.858 1.00 54.81 105 PRO A C 1
ATOM 825 O O . PRO A 1 105 ? 56.235 13.044 -58.733 1.00 54.81 105 PRO A O 1
ATOM 828 N N . TRP A 1 106 ? 54.431 13.248 -60.020 1.00 44.16 106 TRP A N 1
ATOM 829 C CA . TRP A 1 106 ? 55.161 12.877 -61.236 1.00 44.16 106 TRP A CA 1
ATOM 830 C C . TRP A 1 106 ? 54.986 13.939 -62.308 1.00 44.16 106 TRP A C 1
ATOM 832 O O . TRP A 1 106 ? 54.211 13.814 -63.254 1.00 44.16 106 TRP A O 1
ATOM 842 N N . SER A 1 107 ? 55.806 14.982 -62.168 1.00 41.25 107 SER A N 1
ATOM 843 C CA . SER A 1 107 ? 56.347 15.699 -63.314 1.00 41.25 107 SER A CA 1
ATOM 844 C C . SER A 1 107 ? 56.884 14.662 -64.296 1.00 41.25 107 SER A C 1
ATOM 846 O O . SER A 1 107 ? 57.881 13.990 -64.025 1.00 41.25 107 SER A O 1
ATOM 848 N N . SER A 1 108 ? 56.219 14.519 -65.441 1.00 46.66 108 SER A N 1
ATOM 849 C CA . SER A 1 108 ? 56.847 13.891 -66.600 1.00 46.66 108 SER A CA 1
ATOM 850 C C . SER A 1 108 ? 58.197 14.583 -66.807 1.00 46.66 108 SER A C 1
ATOM 852 O O . SER A 1 108 ? 58.225 15.819 -66.804 1.00 46.66 108 SER A O 1
ATOM 854 N N . PRO A 1 109 ? 59.323 13.864 -66.958 1.00 42.88 109 PRO A N 1
ATOM 855 C CA . PRO A 1 109 ? 60.548 14.527 -67.349 1.00 42.88 109 PRO A CA 1
ATOM 856 C C . PRO A 1 109 ? 60.286 15.152 -68.716 1.00 42.88 109 PRO A C 1
ATOM 858 O O . PRO A 1 109 ? 60.090 14.452 -69.710 1.00 42.88 109 PRO A O 1
ATOM 861 N N . LEU A 1 110 ? 60.226 16.484 -68.725 1.00 43.75 110 LEU A N 1
ATOM 862 C CA . LEU A 1 110 ? 60.216 17.315 -69.914 1.00 43.75 110 LEU A CA 1
ATOM 863 C C . LEU A 1 110 ? 61.302 16.765 -70.842 1.00 43.75 110 LEU A C 1
ATOM 865 O O . LEU A 1 110 ? 62.487 16.775 -70.493 1.00 43.75 110 LEU A O 1
ATOM 869 N N . LEU A 1 111 ? 60.886 16.209 -71.981 1.00 48.53 111 LEU A N 1
ATOM 870 C CA . LEU A 1 111 ? 61.781 15.694 -73.005 1.00 48.53 111 LEU A CA 1
ATOM 871 C C . LEU A 1 111 ? 62.650 16.875 -73.462 1.00 48.53 111 LEU A C 1
ATOM 873 O O . LEU A 1 111 ? 62.212 17.720 -74.240 1.00 48.53 111 LEU A O 1
ATOM 877 N N . LYS A 1 112 ? 63.870 16.990 -72.926 1.00 55.44 112 LYS A N 1
ATOM 878 C CA . LYS A 1 112 ? 64.828 17.991 -73.402 1.00 55.44 112 LYS A CA 1
ATOM 879 C C . LYS A 1 112 ? 65.140 17.670 -74.871 1.00 55.44 112 LYS A C 1
ATOM 881 O O . LYS A 1 112 ? 65.430 16.506 -75.164 1.00 55.44 112 LYS A O 1
ATOM 886 N N . PRO A 1 113 ? 65.109 18.647 -75.796 1.00 47.97 113 PRO A N 1
ATOM 887 C CA . PRO A 1 113 ? 65.468 18.393 -77.183 1.00 47.97 113 PRO A CA 1
ATOM 888 C C . PRO A 1 113 ? 66.924 17.930 -77.264 1.00 47.97 113 PRO A C 1
ATOM 890 O O . PRO A 1 113 ? 67.826 18.565 -76.716 1.00 47.97 113 PRO A O 1
ATOM 893 N N . LEU A 1 114 ? 67.150 16.812 -77.952 1.00 55.12 114 LEU A N 1
ATOM 894 C CA . LEU A 1 114 ? 68.483 16.297 -78.257 1.00 55.12 114 LEU A CA 1
ATOM 895 C C . LEU A 1 114 ? 69.230 17.319 -79.141 1.00 55.12 114 LEU A C 1
ATOM 897 O O . LEU A 1 114 ? 68.642 17.795 -80.119 1.00 55.12 114 LEU A O 1
ATOM 901 N N . PRO A 1 115 ? 70.508 17.655 -78.877 1.00 49.00 115 PRO A N 1
ATOM 902 C CA . PRO A 1 115 ? 71.229 18.573 -79.745 1.00 49.00 115 PRO A CA 1
ATOM 903 C C . PRO A 1 115 ? 71.440 17.929 -81.120 1.00 49.00 115 PRO A C 1
ATOM 905 O O . PRO A 1 115 ? 71.960 16.816 -81.241 1.00 49.00 115 PRO A O 1
ATOM 908 N N . ARG A 1 116 ? 71.040 18.652 -82.171 1.00 48.81 116 ARG A N 1
ATOM 909 C CA . ARG A 1 116 ? 71.323 18.316 -83.570 1.00 48.81 116 ARG A CA 1
ATOM 910 C C . ARG A 1 116 ? 72.839 18.266 -83.785 1.00 48.81 116 ARG A C 1
ATOM 912 O O . ARG A 1 116 ? 73.482 19.299 -83.948 1.00 48.81 116 ARG A O 1
ATOM 919 N N . ARG A 1 117 ? 73.414 17.062 -83.811 1.00 51.88 117 ARG A N 1
ATOM 920 C CA . ARG A 1 117 ? 74.786 16.827 -84.282 1.00 51.88 117 ARG A CA 1
ATOM 921 C C . ARG A 1 117 ? 74.803 16.583 -85.793 1.00 51.88 117 ARG A C 1
ATOM 923 O O . ARG A 1 117 ? 73.973 15.846 -86.323 1.00 51.88 117 ARG A O 1
ATOM 930 N N . LYS A 1 118 ? 75.762 17.227 -86.468 1.00 48.69 118 LYS A N 1
ATOM 931 C CA . LYS A 1 118 ? 76.074 17.085 -87.899 1.00 48.69 118 LYS A CA 1
ATOM 932 C C . LYS A 1 118 ? 76.400 15.624 -88.256 1.00 48.69 118 LYS A C 1
ATOM 934 O O . LYS A 1 118 ? 77.101 14.947 -87.508 1.00 48.69 118 LYS A O 1
ATOM 939 N N . ARG A 1 119 ? 75.890 15.173 -89.410 1.00 40.12 119 ARG A N 1
ATOM 940 C CA . ARG A 1 119 ? 76.135 13.857 -90.030 1.00 40.12 119 ARG A CA 1
ATOM 941 C C . ARG A 1 119 ? 77.598 13.713 -90.478 1.00 40.12 119 ARG A C 1
ATOM 943 O O . ARG A 1 119 ? 78.092 14.574 -91.197 1.00 40.12 119 ARG A O 1
ATOM 950 N N . GLY A 1 120 ? 78.223 12.594 -90.112 1.00 45.66 120 GLY A N 1
ATOM 951 C CA . GLY A 1 120 ? 79.394 11.992 -90.768 1.00 45.66 120 GLY A CA 1
ATOM 952 C C . GLY A 1 120 ? 79.045 10.569 -91.249 1.00 45.66 120 GLY A C 1
ATOM 953 O O . GLY A 1 120 ? 78.010 10.047 -90.819 1.00 45.66 120 GLY A O 1
ATOM 954 N N . PRO A 1 121 ? 79.824 9.964 -92.167 1.00 47.38 121 PRO A N 1
ATOM 955 C CA . PRO A 1 121 ? 79.422 8.768 -92.906 1.00 47.38 121 PRO A CA 1
ATOM 956 C C . PRO A 1 121 ? 79.501 7.485 -92.063 1.00 47.38 121 PRO A C 1
ATOM 958 O O . PRO A 1 121 ? 80.124 7.443 -91.005 1.00 47.38 121 PRO A O 1
ATOM 961 N N . GLY A 1 122 ? 78.767 6.473 -92.529 1.00 51.72 122 GLY A N 1
ATOM 962 C CA . GLY A 1 122 ? 78.238 5.354 -91.756 1.00 51.72 122 GLY A CA 1
ATOM 963 C C . GLY A 1 122 ? 79.238 4.340 -91.200 1.00 51.72 122 GLY A C 1
ATOM 964 O O . GLY A 1 122 ? 80.298 4.114 -91.769 1.00 51.72 122 GLY A O 1
ATOM 965 N N . ASN A 1 123 ? 78.823 3.707 -90.093 1.00 54.47 123 ASN A N 1
ATOM 966 C CA . ASN A 1 123 ? 78.747 2.250 -89.901 1.00 54.47 123 ASN A CA 1
ATOM 967 C C . ASN A 1 123 ? 78.023 1.920 -88.565 1.00 54.47 123 ASN A C 1
ATOM 969 O O . ASN A 1 123 ? 78.294 2.517 -87.528 1.00 54.47 123 ASN A O 1
ATOM 973 N N . GLY A 1 124 ? 77.064 0.982 -88.582 1.00 56.19 124 GLY A N 1
ATOM 974 C CA . GLY A 1 124 ? 76.698 0.136 -87.426 1.00 56.19 124 GLY A CA 1
ATOM 975 C C . GLY A 1 124 ? 75.765 0.622 -86.292 1.00 56.19 124 GLY A C 1
ATOM 976 O O . GLY A 1 124 ? 75.437 -0.196 -85.439 1.00 56.19 124 GLY A O 1
ATOM 977 N N . MET A 1 125 ? 75.285 1.872 -86.227 1.00 57.47 125 MET A N 1
ATOM 978 C CA . MET A 1 125 ? 74.540 2.366 -85.034 1.00 57.47 125 MET A CA 1
ATOM 979 C C . MET A 1 125 ? 73.013 2.110 -85.010 1.00 57.47 125 MET A C 1
ATOM 981 O O . MET A 1 125 ? 72.369 2.295 -83.976 1.00 57.47 125 MET A O 1
ATOM 985 N N . GLY A 1 126 ? 72.400 1.663 -86.112 1.00 66.12 126 GLY A N 1
ATOM 986 C CA . GLY A 1 126 ? 70.934 1.534 -86.213 1.00 66.12 126 GLY A CA 1
ATOM 987 C C . GLY A 1 126 ? 70.322 0.426 -85.343 1.00 66.12 126 GLY A C 1
ATOM 988 O O . GLY A 1 126 ? 69.290 0.629 -84.703 1.00 66.12 126 GLY A O 1
ATOM 989 N N . GLY A 1 127 ? 70.971 -0.740 -85.257 1.00 75.56 127 GLY A N 1
ATOM 990 C CA . GLY A 1 127 ? 70.411 -1.910 -84.566 1.00 75.56 127 GLY A CA 1
ATOM 991 C C . GLY A 1 127 ? 70.400 -1.807 -83.036 1.00 75.56 127 GLY A C 1
ATOM 992 O O . GLY A 1 127 ? 69.602 -2.465 -82.370 1.00 75.56 127 GLY A O 1
ATOM 993 N N . GLU A 1 128 ? 71.276 -0.997 -82.439 1.00 81.12 128 GLU A N 1
ATOM 994 C CA . GLU A 1 128 ? 71.305 -0.802 -80.985 1.00 81.12 128 GLU A CA 1
ATOM 995 C C . GLU A 1 128 ? 70.229 0.183 -80.510 1.00 81.12 128 GLU A C 1
ATOM 997 O O . GLU A 1 128 ? 69.550 -0.079 -79.515 1.00 81.12 128 GLU A O 1
ATOM 1002 N N . VAL A 1 129 ? 70.003 1.269 -81.256 1.00 83.88 129 VAL A N 1
ATOM 1003 C CA . VAL A 1 129 ? 68.934 2.239 -80.967 1.00 83.88 129 VAL A CA 1
ATOM 1004 C C . VAL A 1 129 ? 67.564 1.558 -81.016 1.00 83.88 129 VAL A C 1
ATOM 1006 O O . VAL A 1 129 ? 66.756 1.744 -80.106 1.00 83.88 129 VAL A O 1
ATOM 1009 N N . VAL A 1 130 ? 67.332 0.685 -82.003 1.00 86.12 130 VAL A N 1
ATOM 1010 C CA . VAL A 1 130 ? 66.093 -0.104 -82.111 1.00 86.12 130 VAL A CA 1
ATOM 1011 C C . VAL A 1 130 ? 65.924 -1.059 -80.922 1.00 86.12 130 VAL A C 1
ATOM 1013 O O . VAL A 1 130 ? 64.829 -1.155 -80.363 1.00 86.12 130 VAL A O 1
ATOM 1016 N N . ARG A 1 131 ? 66.996 -1.721 -80.463 1.00 88.56 131 ARG A N 1
ATOM 1017 C CA . ARG A 1 131 ? 66.957 -2.596 -79.275 1.00 88.56 131 ARG A CA 1
ATOM 1018 C C . ARG A 1 131 ? 66.657 -1.818 -77.990 1.00 88.56 131 ARG A C 1
ATOM 1020 O O . ARG A 1 131 ? 65.801 -2.245 -77.215 1.00 88.56 131 ARG A O 1
ATOM 1027 N N . ARG A 1 132 ? 67.304 -0.665 -77.775 1.00 88.69 132 ARG A N 1
ATOM 1028 C CA . ARG A 1 132 ? 67.055 0.216 -76.615 1.00 88.69 132 ARG A CA 1
ATOM 1029 C C . ARG A 1 132 ? 65.622 0.751 -76.617 1.00 88.69 132 ARG A C 1
ATOM 1031 O O . ARG A 1 132 ? 64.957 0.684 -75.587 1.00 88.69 132 ARG A O 1
ATOM 1038 N N . LEU A 1 133 ? 65.125 1.194 -77.773 1.00 90.69 133 LEU A N 1
ATOM 1039 C CA . LEU A 1 133 ? 63.749 1.664 -77.940 1.00 90.69 133 LEU A CA 1
ATOM 1040 C C . LEU A 1 133 ? 62.733 0.549 -77.670 1.00 90.69 133 LEU A C 1
ATOM 1042 O O . LEU A 1 133 ? 61.776 0.749 -76.929 1.00 90.69 133 LEU A O 1
ATOM 1046 N N . THR A 1 134 ? 62.971 -0.649 -78.205 1.00 90.06 134 THR A N 1
ATOM 1047 C CA . THR A 1 134 ? 62.100 -1.811 -77.974 1.00 90.06 134 THR A CA 1
ATOM 1048 C C . THR A 1 134 ? 62.073 -2.196 -76.494 1.00 90.06 134 THR A C 1
ATOM 1050 O O . THR A 1 134 ? 61.004 -2.465 -75.945 1.00 90.06 134 THR A O 1
ATOM 1053 N N . ARG A 1 135 ? 63.229 -2.179 -75.814 1.00 92.69 135 ARG A N 1
ATOM 1054 C CA . ARG A 1 135 ? 63.326 -2.447 -74.371 1.00 92.69 135 ARG A CA 1
ATOM 1055 C C . ARG A 1 135 ? 62.589 -1.389 -73.548 1.00 92.69 135 ARG A C 1
ATOM 1057 O O . ARG A 1 135 ? 61.824 -1.754 -72.662 1.00 92.69 135 ARG A O 1
ATOM 1064 N N . ALA A 1 136 ? 62.768 -0.109 -73.871 1.00 94.31 136 ALA A N 1
ATOM 1065 C CA . ALA A 1 136 ? 62.062 0.989 -73.215 1.00 94.31 136 ALA A CA 1
ATOM 1066 C C . ALA A 1 136 ? 60.543 0.883 -73.415 1.00 94.31 136 ALA A C 1
ATOM 1068 O O . ALA A 1 136 ? 59.786 1.003 -72.460 1.00 94.31 136 ALA A O 1
ATOM 1069 N N . HIS A 1 137 ? 60.086 0.566 -74.627 1.00 93.31 137 HIS A N 1
ATOM 1070 C CA . HIS A 1 137 ? 58.663 0.410 -74.920 1.00 93.31 137 HIS A CA 1
ATOM 1071 C C . HIS A 1 137 ? 58.037 -0.787 -74.184 1.00 93.31 137 HIS A C 1
ATOM 1073 O O . HIS A 1 137 ? 56.912 -0.692 -73.693 1.00 93.31 137 HIS A O 1
ATOM 1079 N N . ARG A 1 138 ? 58.763 -1.909 -74.058 1.00 93.81 138 ARG A N 1
ATOM 1080 C CA . ARG A 1 138 ? 58.335 -3.041 -73.217 1.00 93.81 138 ARG A CA 1
ATOM 1081 C C . ARG A 1 138 ? 58.249 -2.639 -71.743 1.00 93.81 138 ARG A C 1
ATOM 1083 O O . ARG A 1 138 ? 57.237 -2.939 -71.122 1.00 93.81 138 ARG A O 1
ATOM 1090 N N . ALA A 1 139 ? 59.246 -1.916 -71.227 1.00 94.75 139 ALA A N 1
ATOM 1091 C CA . ALA A 1 139 ? 59.249 -1.421 -69.850 1.00 94.75 139 ALA A CA 1
ATOM 1092 C C . ALA A 1 139 ? 58.064 -0.477 -69.569 1.00 94.75 139 ALA A C 1
ATOM 1094 O O . ALA A 1 139 ? 57.371 -0.644 -68.572 1.00 94.75 139 ALA A O 1
ATOM 1095 N N . VAL A 1 140 ? 57.761 0.448 -70.487 1.00 96.19 140 VAL A N 1
ATOM 1096 C CA . VAL A 1 140 ? 56.595 1.345 -70.379 1.00 96.19 140 VAL A CA 1
ATOM 1097 C C . VAL A 1 140 ? 55.277 0.563 -70.390 1.00 96.19 140 VAL A C 1
ATOM 1099 O O . VAL A 1 140 ? 54.356 0.875 -69.639 1.00 96.19 140 VAL A O 1
ATOM 1102 N N . LYS A 1 141 ? 55.168 -0.484 -71.218 1.00 95.31 141 LYS A N 1
ATOM 1103 C CA . LYS A 1 141 ? 53.979 -1.349 -71.236 1.00 95.31 141 LYS A CA 1
ATOM 1104 C C . LYS A 1 141 ? 53.808 -2.121 -69.931 1.00 95.31 141 LYS A C 1
ATOM 1106 O O . LYS A 1 141 ? 52.685 -2.226 -69.448 1.00 95.31 141 LYS A O 1
ATOM 1111 N N . THR A 1 142 ? 54.891 -2.639 -69.353 1.00 96.12 142 THR A N 1
ATOM 1112 C CA . THR A 1 142 ? 54.830 -3.326 -68.057 1.00 96.12 142 THR A CA 1
ATOM 1113 C C . THR A 1 142 ? 54.463 -2.371 -66.926 1.00 96.12 142 THR A C 1
ATOM 1115 O O . THR A 1 142 ? 53.594 -2.709 -66.134 1.00 96.12 142 THR A O 1
ATOM 1118 N N . THR A 1 143 ? 55.031 -1.158 -66.893 1.00 95.56 143 THR A N 1
ATOM 1119 C CA . THR A 1 143 ? 54.697 -0.166 -65.855 1.00 95.56 143 THR A CA 1
ATOM 1120 C C . THR A 1 143 ? 53.266 0.345 -65.981 1.00 95.56 143 THR A C 1
ATOM 1122 O O . THR A 1 143 ? 52.619 0.614 -64.975 1.00 95.56 143 THR A O 1
ATOM 1125 N N . ARG A 1 144 ? 52.749 0.472 -67.210 1.00 96.38 144 ARG A N 1
ATOM 1126 C CA . ARG A 1 144 ? 51.350 0.843 -67.433 1.00 96.38 144 ARG A CA 1
ATOM 1127 C C . ARG A 1 144 ? 50.399 -0.232 -66.907 1.00 96.38 144 ARG A C 1
ATOM 1129 O O . ARG A 1 144 ? 49.480 0.109 -66.184 1.00 96.38 144 ARG A O 1
ATOM 1136 N N . ARG A 1 145 ? 50.668 -1.513 -67.186 1.00 96.56 145 ARG A N 1
ATOM 1137 C CA . ARG A 1 145 ? 49.862 -2.623 -66.643 1.00 96.56 145 ARG A CA 1
ATOM 1138 C C . ARG A 1 145 ? 49.860 -2.645 -65.117 1.00 96.56 145 ARG A C 1
ATOM 1140 O O . ARG A 1 145 ? 48.790 -2.708 -64.533 1.00 96.56 145 ARG A O 1
ATOM 1147 N N . SER A 1 146 ? 51.025 -2.510 -64.479 1.00 96.44 146 SER A N 1
ATOM 1148 C CA . SER A 1 146 ? 51.094 -2.467 -63.012 1.00 96.44 146 SER A CA 1
ATOM 1149 C C . SER A 1 146 ? 50.373 -1.253 -62.422 1.00 96.44 146 SER A C 1
ATOM 1151 O O . SER A 1 146 ? 49.824 -1.334 -61.330 1.00 96.44 146 SER A O 1
ATOM 1153 N N . PHE A 1 147 ? 50.378 -0.117 -63.128 1.00 97.19 147 PHE A N 1
ATOM 1154 C CA . PHE A 1 147 ? 49.616 1.060 -62.720 1.00 97.19 147 PHE A CA 1
ATOM 1155 C C . PHE A 1 147 ? 48.110 0.814 -62.836 1.00 97.19 147 PHE A C 1
ATOM 1157 O O . PHE A 1 147 ? 47.383 1.083 -61.886 1.00 97.19 147 PHE A O 1
ATOM 1164 N N . ASP A 1 148 ? 47.653 0.266 -63.962 1.00 97.06 148 ASP A N 1
ATOM 1165 C CA . ASP A 1 148 ? 46.240 -0.045 -64.188 1.00 97.06 148 ASP A CA 1
ATOM 1166 C C . ASP A 1 148 ? 45.727 -1.067 -63.147 1.00 97.06 148 ASP A C 1
ATOM 1168 O O . ASP A 1 148 ? 44.649 -0.890 -62.583 1.00 97.06 148 ASP A O 1
ATOM 1172 N N . GLU A 1 149 ? 46.530 -2.083 -62.811 1.00 97.56 149 GLU A N 1
ATOM 1173 C CA . GLU A 1 149 ? 46.245 -3.043 -61.733 1.00 97.56 149 GLU A CA 1
ATOM 1174 C C . GLU A 1 149 ? 46.165 -2.368 -60.354 1.00 97.56 149 GLU A C 1
ATOM 1176 O O . GLU A 1 149 ? 45.209 -2.595 -59.611 1.00 97.56 149 GLU A O 1
ATOM 1181 N N . ALA A 1 150 ? 47.126 -1.500 -60.018 1.00 97.69 150 ALA A N 1
ATOM 1182 C CA . ALA A 1 150 ? 47.115 -0.753 -58.760 1.00 97.69 150 ALA A CA 1
ATOM 1183 C C . ALA A 1 150 ? 45.897 0.182 -58.655 1.00 97.69 150 ALA A C 1
ATOM 1185 O O . ALA A 1 150 ? 45.298 0.309 -57.586 1.00 97.69 150 ALA A O 1
ATOM 1186 N N . MET A 1 151 ? 45.490 0.804 -59.764 1.00 96.62 151 MET A N 1
ATOM 1187 C CA . MET A 1 151 ? 44.279 1.623 -59.819 1.00 96.62 151 MET A CA 1
ATOM 1188 C C . MET A 1 151 ? 43.010 0.783 -59.642 1.00 96.62 151 MET A C 1
ATOM 1190 O O . MET A 1 151 ? 42.097 1.220 -58.943 1.00 96.62 151 MET A O 1
ATOM 1194 N N . GLY A 1 152 ? 42.962 -0.432 -60.199 1.00 97.38 152 GLY A N 1
ATOM 1195 C CA . GLY A 1 152 ? 41.868 -1.379 -59.966 1.00 97.38 152 GLY A CA 1
ATOM 1196 C C . GLY A 1 152 ? 41.738 -1.779 -58.492 1.00 97.38 152 GLY A C 1
ATOM 1197 O O . GLY A 1 152 ? 40.649 -1.708 -57.928 1.00 97.38 152 GLY A O 1
ATOM 1198 N N . GLN A 1 153 ? 42.857 -2.103 -57.836 1.00 98.12 153 GLN A N 1
ATOM 1199 C CA . GLN A 1 153 ? 42.886 -2.397 -56.396 1.00 98.12 153 GLN A CA 1
ATOM 1200 C C . GLN A 1 153 ? 42.449 -1.195 -55.553 1.00 98.12 153 GLN A C 1
ATOM 1202 O O . GLN A 1 153 ? 41.733 -1.350 -54.565 1.00 98.12 153 GLN A O 1
ATOM 1207 N N . HIS A 1 154 ? 42.864 0.017 -55.933 1.00 97.75 154 HIS A N 1
ATOM 1208 C CA . HIS A 1 154 ? 42.445 1.223 -55.229 1.00 97.75 154 HIS A CA 1
ATOM 1209 C C . HIS A 1 154 ? 40.932 1.446 -55.334 1.00 97.75 154 HIS A C 1
ATOM 1211 O O . HIS A 1 154 ? 40.304 1.749 -54.320 1.00 97.75 154 HIS A O 1
ATOM 1217 N N . ALA A 1 155 ? 40.345 1.247 -56.519 1.00 98.06 155 ALA A N 1
ATOM 1218 C CA . ALA A 1 155 ? 38.900 1.337 -56.715 1.00 98.06 155 ALA A CA 1
ATOM 1219 C C . ALA A 1 155 ? 38.138 0.308 -55.860 1.00 98.06 155 ALA A C 1
ATOM 1221 O O . ALA A 1 155 ? 37.132 0.652 -55.245 1.00 98.06 155 ALA A O 1
ATOM 1222 N N . GLU A 1 156 ? 38.648 -0.921 -55.747 1.00 98.38 156 GLU A N 1
ATOM 1223 C CA . GLU A 1 156 ? 38.063 -1.942 -54.870 1.00 98.38 156 GLU A CA 1
ATOM 1224 C C . GLU A 1 156 ? 38.139 -1.547 -53.385 1.00 98.38 156 GLU A C 1
ATOM 1226 O O . GLU A 1 156 ? 37.169 -1.709 -52.647 1.00 98.38 156 GLU A O 1
ATOM 1231 N N . LEU A 1 157 ? 39.267 -0.986 -52.931 1.00 98.12 157 LEU A N 1
ATOM 1232 C CA . LEU A 1 157 ? 39.402 -0.501 -51.552 1.00 98.12 157 LEU A CA 1
ATOM 1233 C C . LEU A 1 157 ? 38.449 0.659 -51.240 1.00 98.12 157 LEU A C 1
ATOM 1235 O O . LEU A 1 157 ? 37.958 0.734 -50.115 1.00 98.12 157 LEU A O 1
ATOM 1239 N N . LEU A 1 158 ? 38.188 1.543 -52.207 1.00 98.19 158 LEU A N 1
ATOM 1240 C CA . LEU A 1 158 ? 37.200 2.613 -52.058 1.00 98.19 158 LEU A CA 1
ATOM 1241 C C . LEU A 1 158 ? 35.781 2.043 -51.957 1.00 98.19 158 LEU A C 1
ATOM 1243 O O . LEU A 1 158 ? 35.071 2.388 -51.021 1.00 98.19 158 LEU A O 1
ATOM 1247 N N . ALA A 1 159 ? 35.412 1.092 -52.821 1.00 98.12 159 ALA A N 1
ATOM 1248 C CA . ALA A 1 159 ? 34.107 0.431 -52.742 1.00 98.12 159 ALA A CA 1
ATOM 1249 C C . ALA A 1 159 ? 33.892 -0.268 -51.385 1.00 98.12 159 ALA A C 1
ATOM 1251 O O . ALA A 1 159 ? 32.841 -0.125 -50.765 1.00 98.12 159 ALA A O 1
ATOM 1252 N N . ARG A 1 160 ? 34.919 -0.958 -50.865 1.00 98.31 160 ARG A N 1
ATOM 1253 C CA . ARG A 1 160 ? 34.866 -1.572 -49.526 1.00 98.31 160 ARG A CA 1
ATOM 1254 C C . ARG A 1 160 ? 34.758 -0.539 -48.401 1.00 98.31 160 ARG A C 1
ATOM 1256 O O . ARG A 1 160 ? 34.174 -0.836 -47.361 1.00 98.31 160 ARG A O 1
ATOM 1263 N N . LEU A 1 161 ? 35.344 0.648 -48.562 1.00 98.44 161 LEU A N 1
ATOM 1264 C CA . LEU A 1 161 ? 35.212 1.724 -47.580 1.00 98.44 161 LEU A CA 1
ATOM 1265 C C . LEU A 1 161 ? 33.772 2.245 -47.542 1.00 98.44 161 LEU A C 1
ATOM 1267 O O . LEU A 1 161 ? 33.214 2.345 -46.452 1.00 98.44 161 LEU A O 1
ATOM 1271 N N . ASP A 1 162 ? 33.165 2.480 -48.705 1.00 98.25 162 ASP A N 1
ATOM 1272 C CA . ASP A 1 162 ? 31.771 2.922 -48.815 1.00 98.25 162 ASP A CA 1
ATOM 1273 C C . ASP A 1 162 ? 30.807 1.890 -48.198 1.00 98.25 162 ASP A C 1
ATOM 1275 O O . ASP A 1 162 ? 29.884 2.245 -47.461 1.00 98.25 162 ASP A O 1
ATOM 1279 N N . GLU A 1 163 ? 31.051 0.592 -48.417 1.00 98.44 163 GLU A N 1
ATOM 1280 C CA . GLU A 1 163 ? 30.292 -0.489 -47.771 1.00 98.44 163 GLU A CA 1
ATOM 1281 C C . GLU A 1 163 ? 30.411 -0.449 -46.240 1.00 98.44 163 GLU A C 1
ATOM 1283 O O . GLU A 1 163 ? 29.407 -0.563 -45.533 1.00 98.44 163 GLU A O 1
ATOM 1288 N N . LEU A 1 164 ? 31.622 -0.257 -45.704 1.00 98.31 164 LEU A N 1
ATOM 1289 C CA . LEU A 1 164 ? 31.842 -0.148 -44.259 1.00 98.31 164 LEU A CA 1
ATOM 1290 C C . LEU A 1 164 ? 31.193 1.108 -43.665 1.00 98.31 164 LEU A C 1
ATOM 1292 O O . LEU A 1 164 ? 30.700 1.064 -42.537 1.00 98.31 164 LEU A O 1
ATOM 1296 N N . GLU A 1 165 ? 31.182 2.221 -44.396 1.00 98.44 165 GLU A N 1
ATOM 1297 C CA . GLU A 1 165 ? 30.486 3.442 -43.984 1.00 98.44 165 GLU A CA 1
ATOM 1298 C C . GLU A 1 165 ? 28.967 3.237 -43.956 1.00 98.44 165 GLU A C 1
ATOM 1300 O O . GLU A 1 165 ? 28.324 3.591 -42.965 1.00 98.44 165 GLU A O 1
ATOM 1305 N N . ALA A 1 166 ? 28.399 2.569 -44.963 1.00 98.44 166 ALA A N 1
ATOM 1306 C CA . ALA A 1 166 ? 26.983 2.212 -44.980 1.00 98.44 166 ALA A CA 1
ATOM 1307 C C . ALA A 1 166 ? 26.606 1.258 -43.833 1.00 98.44 166 ALA A C 1
ATOM 1309 O O . ALA A 1 166 ? 25.550 1.415 -43.217 1.00 98.44 166 ALA A O 1
ATOM 1310 N N . LEU A 1 167 ? 27.466 0.284 -43.513 1.00 98.38 167 LEU A N 1
ATOM 1311 C CA . LEU A 1 167 ? 27.257 -0.608 -42.371 1.00 98.38 167 LEU A CA 1
ATOM 1312 C C . LEU A 1 167 ? 27.293 0.155 -41.045 1.00 98.38 167 LEU A C 1
ATOM 1314 O O . LEU A 1 167 ? 26.398 -0.033 -40.227 1.00 98.38 167 LEU A O 1
ATOM 1318 N N . ARG A 1 168 ? 28.250 1.072 -40.856 1.00 98.50 168 ARG A N 1
ATOM 1319 C CA . ARG A 1 168 ? 28.301 1.918 -39.652 1.00 98.50 168 ARG A CA 1
ATOM 1320 C C . ARG A 1 168 ? 27.071 2.804 -39.509 1.00 98.50 168 ARG A C 1
ATOM 1322 O O . ARG A 1 168 ? 26.551 2.910 -38.405 1.00 98.50 168 ARG A O 1
ATOM 1329 N N . ALA A 1 169 ? 26.589 3.408 -40.595 1.00 98.50 169 ALA A N 1
ATOM 1330 C CA . ALA A 1 169 ? 25.371 4.216 -40.562 1.00 98.50 169 ALA A CA 1
ATOM 1331 C C . ALA A 1 169 ? 24.152 3.376 -40.143 1.00 98.50 169 ALA A C 1
ATOM 1333 O O . ALA A 1 169 ? 23.360 3.802 -39.306 1.00 98.50 169 ALA A O 1
ATOM 1334 N N . ARG A 1 170 ? 24.034 2.146 -40.662 1.00 98.44 170 ARG A N 1
ATOM 1335 C CA . ARG A 1 170 ? 22.971 1.210 -40.261 1.00 98.44 170 ARG A CA 1
ATOM 1336 C C . ARG A 1 170 ? 23.093 0.777 -38.803 1.00 98.44 170 ARG A C 1
ATOM 1338 O O . ARG A 1 170 ? 22.086 0.707 -38.109 1.00 98.44 170 ARG A O 1
ATOM 1345 N N . GLU A 1 171 ? 24.302 0.481 -38.332 1.00 98.38 171 GLU A N 1
ATOM 1346 C CA . GLU A 1 171 ? 24.545 0.123 -36.930 1.00 98.38 171 GLU A CA 1
ATOM 1347 C C . GLU A 1 171 ? 24.225 1.281 -35.982 1.00 98.38 171 GLU A C 1
ATOM 1349 O O . GLU A 1 171 ? 23.624 1.047 -34.937 1.00 98.38 171 GLU A O 1
ATOM 1354 N N . GLN A 1 172 ? 24.569 2.517 -36.354 1.00 98.56 172 GLN A N 1
ATOM 1355 C CA . GLN A 1 172 ? 24.215 3.719 -35.595 1.00 98.56 172 GLN A CA 1
ATOM 1356 C C . GLN A 1 172 ? 22.701 3.897 -35.511 1.00 98.56 172 GLN A C 1
ATOM 1358 O O . GLN A 1 172 ? 22.175 3.992 -34.410 1.00 98.56 172 GLN A O 1
ATOM 1363 N N . GLN A 1 173 ? 21.989 3.819 -36.637 1.00 98.50 173 GLN A N 1
ATOM 1364 C CA . GLN A 1 173 ? 20.524 3.888 -36.645 1.00 98.50 173 GLN A CA 1
ATOM 1365 C C . GLN A 1 173 ? 19.885 2.769 -35.812 1.00 98.50 173 GLN A C 1
ATOM 1367 O O . GLN A 1 173 ? 18.916 2.996 -35.094 1.00 98.50 173 GLN A O 1
ATOM 1372 N N . ALA A 1 174 ? 20.434 1.553 -35.866 1.00 98.38 174 ALA A N 1
ATOM 1373 C CA . ALA A 1 174 ? 19.955 0.445 -35.047 1.00 98.38 174 ALA A CA 1
ATOM 1374 C C . ALA A 1 174 ? 20.260 0.638 -33.551 1.00 98.38 174 ALA A C 1
ATOM 1376 O O . ALA A 1 174 ? 19.495 0.159 -32.716 1.00 98.38 174 ALA A O 1
ATOM 1377 N N . ALA A 1 175 ? 21.366 1.297 -33.198 1.00 98.19 175 ALA A N 1
ATOM 1378 C CA . ALA A 1 175 ? 21.689 1.647 -31.819 1.00 98.19 175 ALA A CA 1
ATOM 1379 C C . ALA A 1 175 ? 20.756 2.747 -31.298 1.00 98.19 175 ALA A C 1
ATOM 1381 O O . ALA A 1 175 ? 20.174 2.568 -30.234 1.00 98.19 175 ALA A O 1
ATOM 1382 N N . GLU A 1 176 ? 20.536 3.806 -32.078 1.00 98.31 176 GLU A N 1
ATOM 1383 C CA . GLU A 1 176 ? 19.596 4.887 -31.758 1.00 98.31 176 GLU A CA 1
ATOM 1384 C C . GLU A 1 176 ? 18.174 4.343 -31.565 1.00 98.31 176 GLU A C 1
ATOM 1386 O O . GLU A 1 176 ? 17.563 4.582 -30.530 1.00 98.31 176 GLU A O 1
ATOM 1391 N N . ALA A 1 177 ? 17.689 3.494 -32.477 1.00 98.44 177 ALA A N 1
ATOM 1392 C CA . ALA A 1 177 ? 16.375 2.860 -32.340 1.00 98.44 177 ALA A CA 1
ATOM 1393 C C . ALA A 1 177 ? 16.266 1.951 -31.098 1.00 98.44 177 ALA A C 1
ATOM 1395 O O . ALA A 1 177 ? 15.188 1.792 -30.525 1.00 98.44 177 ALA A O 1
ATOM 1396 N N . ARG A 1 178 ? 17.370 1.323 -30.666 1.00 98.50 178 ARG A N 1
ATOM 1397 C CA . ARG A 1 178 ? 17.399 0.538 -29.419 1.00 98.50 178 ARG A CA 1
ATOM 1398 C C . ARG A 1 178 ? 17.378 1.433 -28.188 1.00 98.50 178 ARG A C 1
ATOM 1400 O O . ARG A 1 178 ? 16.740 1.058 -27.211 1.00 98.50 178 ARG A O 1
ATOM 1407 N N . GLU A 1 179 ? 18.083 2.560 -28.216 1.00 98.25 179 GLU A N 1
ATOM 1408 C CA . GLU A 1 179 ? 18.053 3.536 -27.125 1.00 98.25 179 GLU A CA 1
ATOM 1409 C C . GLU A 1 179 ? 16.654 4.137 -26.982 1.00 98.25 179 GLU A C 1
ATOM 1411 O O . GLU A 1 179 ? 16.100 4.072 -25.889 1.00 98.25 179 GLU A O 1
ATOM 1416 N N . GLU A 1 180 ? 16.031 4.571 -28.080 1.00 98.31 180 GLU A N 1
ATOM 1417 C CA . GLU A 1 180 ? 14.645 5.061 -28.095 1.00 98.31 180 GLU A CA 1
ATOM 1418 C C . GLU A 1 180 ? 13.671 4.015 -27.520 1.00 98.31 180 GLU A C 1
ATOM 1420 O O . GLU A 1 180 ? 12.902 4.304 -26.604 1.00 98.31 180 GLU A O 1
ATOM 1425 N N . ALA A 1 181 ? 13.778 2.750 -27.944 1.00 98.44 181 ALA A N 1
ATOM 1426 C CA . ALA A 1 181 ? 12.940 1.677 -27.405 1.00 98.44 181 ALA A CA 1
ATOM 1427 C C . ALA A 1 181 ? 13.157 1.424 -25.898 1.00 98.44 181 ALA A C 1
ATOM 1429 O O . ALA A 1 181 ? 12.220 1.047 -25.188 1.00 98.44 181 ALA A O 1
ATOM 1430 N N . LEU A 1 182 ? 14.381 1.593 -25.387 1.00 98.44 182 LEU A N 1
ATOM 1431 C CA . LEU A 1 182 ? 14.670 1.475 -23.954 1.00 98.44 182 LEU A CA 1
ATOM 1432 C C . LEU A 1 182 ? 14.156 2.683 -23.166 1.00 98.44 182 LEU A C 1
ATOM 1434 O O . LEU A 1 182 ? 13.699 2.515 -22.032 1.00 98.44 182 LEU A O 1
ATOM 1438 N N . GLU A 1 183 ? 14.201 3.881 -23.745 1.00 98.38 183 GLU A N 1
ATOM 1439 C CA . GLU A 1 183 ? 13.607 5.081 -23.159 1.00 98.38 183 GLU A CA 1
ATOM 1440 C C . GLU A 1 183 ? 12.085 4.942 -23.036 1.00 98.38 183 GLU A C 1
ATOM 1442 O O . GLU A 1 183 ? 11.543 5.188 -21.954 1.00 98.38 183 GLU A O 1
ATOM 1447 N N . ASP A 1 184 ? 11.415 4.429 -24.070 1.00 98.31 184 ASP A N 1
ATOM 1448 C CA . ASP A 1 184 ? 9.983 4.112 -24.039 1.00 98.31 184 ASP A CA 1
ATOM 1449 C C . ASP A 1 184 ? 9.647 3.061 -22.973 1.00 98.31 184 ASP A C 1
ATOM 1451 O O . ASP A 1 184 ? 8.708 3.233 -22.188 1.00 98.31 184 ASP A O 1
ATOM 1455 N N . GLN A 1 185 ? 10.440 1.985 -22.878 1.00 98.19 185 GLN A N 1
ATOM 1456 C CA . GLN A 1 185 ? 10.266 0.972 -21.829 1.00 98.19 185 GLN A CA 1
ATOM 1457 C C . GLN A 1 185 ? 10.417 1.571 -20.431 1.00 98.19 185 GLN A C 1
ATOM 1459 O O . GLN A 1 185 ? 9.639 1.258 -19.527 1.00 98.19 185 GLN A O 1
ATOM 1464 N N . LEU A 1 186 ? 11.399 2.447 -20.239 1.00 98.50 186 LEU A N 1
ATOM 1465 C CA . LEU A 1 186 ? 11.642 3.107 -18.965 1.00 98.50 186 LEU A CA 1
ATOM 1466 C C . LEU A 1 186 ? 10.531 4.113 -18.624 1.00 98.50 186 LEU A C 1
ATOM 1468 O O . LEU A 1 186 ? 10.153 4.228 -17.457 1.00 98.50 186 LEU A O 1
ATOM 1472 N N . ALA A 1 187 ? 9.976 4.821 -19.608 1.00 98.38 187 ALA A N 1
ATOM 1473 C CA . ALA A 1 187 ? 8.818 5.690 -19.420 1.00 98.38 187 ALA A CA 1
ATOM 1474 C C . ALA A 1 187 ? 7.567 4.883 -19.031 1.00 98.38 187 ALA A C 1
ATOM 1476 O O . ALA A 1 187 ? 6.904 5.220 -18.045 1.00 98.38 187 ALA A O 1
ATOM 1477 N N . ALA A 1 188 ? 7.295 3.776 -19.729 1.00 98.44 188 ALA A N 1
ATOM 1478 C CA . ALA A 1 188 ? 6.193 2.869 -19.417 1.00 98.44 188 ALA A CA 1
ATOM 1479 C C . ALA A 1 188 ? 6.339 2.242 -18.019 1.00 98.44 188 ALA A C 1
ATOM 1481 O O . ALA A 1 188 ? 5.381 2.196 -17.247 1.00 98.44 188 ALA A O 1
ATOM 1482 N N . GLU A 1 189 ? 7.548 1.817 -17.646 1.00 97.62 189 GLU A N 1
ATOM 1483 C CA . GLU A 1 189 ? 7.820 1.232 -16.333 1.00 97.62 189 GLU A CA 1
ATOM 1484 C C . GLU A 1 189 ? 7.685 2.259 -15.200 1.00 97.62 189 GLU A C 1
ATOM 1486 O O . GLU A 1 189 ? 7.101 1.961 -14.153 1.00 97.62 189 GLU A O 1
ATOM 1491 N N . LYS A 1 190 ? 8.138 3.500 -15.413 1.00 98.50 190 LYS A N 1
ATOM 1492 C CA . LYS A 1 190 ? 7.907 4.603 -14.470 1.00 98.50 190 LYS A CA 1
ATOM 1493 C C . LYS A 1 190 ? 6.419 4.908 -14.310 1.00 98.50 190 LYS A C 1
ATOM 1495 O O . LYS A 1 190 ? 5.979 5.088 -13.175 1.00 98.50 190 LYS A O 1
ATOM 1500 N N . ALA A 1 191 ? 5.654 4.932 -15.401 1.00 98.38 191 ALA A N 1
ATOM 1501 C CA . ALA A 1 191 ? 4.209 5.139 -15.357 1.00 98.38 191 ALA A CA 1
ATOM 1502 C C . ALA A 1 191 ? 3.503 4.010 -14.585 1.00 98.38 191 ALA A C 1
ATOM 1504 O O . ALA A 1 191 ? 2.719 4.282 -13.676 1.00 98.38 191 ALA A O 1
ATOM 1505 N N . ALA A 1 192 ? 3.859 2.747 -14.844 1.00 98.25 192 ALA A N 1
ATOM 1506 C CA . ALA A 1 192 ? 3.339 1.600 -14.100 1.00 98.25 192 ALA A CA 1
ATOM 1507 C C . ALA A 1 192 ? 3.703 1.667 -12.603 1.00 98.25 192 ALA A C 1
ATOM 1509 O O . ALA A 1 192 ? 2.861 1.451 -11.730 1.00 98.25 192 ALA A O 1
ATOM 1510 N N . ARG A 1 193 ? 4.945 2.043 -12.268 1.00 97.81 193 ARG A N 1
ATOM 1511 C CA . ARG A 1 193 ? 5.370 2.258 -10.875 1.00 97.81 193 ARG A CA 1
ATOM 1512 C C . ARG A 1 193 ? 4.609 3.391 -10.195 1.00 97.81 193 ARG A C 1
ATOM 1514 O O . ARG A 1 193 ? 4.332 3.295 -9.006 1.00 97.81 193 ARG A O 1
ATOM 1521 N N . GLN A 1 194 ? 4.290 4.467 -10.902 1.00 98.31 194 GLN A N 1
ATOM 1522 C CA . GLN A 1 194 ? 3.476 5.548 -10.346 1.00 98.31 194 GLN A CA 1
ATOM 1523 C C . GLN A 1 194 ? 2.031 5.099 -10.107 1.00 98.31 194 GLN A C 1
ATOM 1525 O O . GLN A 1 194 ? 1.498 5.390 -9.040 1.00 98.31 194 GLN A O 1
ATOM 1530 N N . ALA A 1 195 ? 1.442 4.329 -11.027 1.00 98.19 195 ALA A N 1
ATOM 1531 C CA . ALA A 1 195 ? 0.108 3.755 -10.853 1.00 98.19 195 ALA A CA 1
ATOM 1532 C C . ALA A 1 195 ? 0.039 2.799 -9.646 1.00 98.19 195 ALA A C 1
ATOM 1534 O O . ALA A 1 195 ? -0.827 2.932 -8.791 1.00 98.19 195 ALA A O 1
ATOM 1535 N N . THR A 1 196 ? 1.007 1.891 -9.496 1.00 97.81 196 THR A N 1
ATOM 1536 C CA . THR A 1 196 ? 1.044 1.001 -8.316 1.00 97.81 196 THR A CA 1
ATOM 1537 C C . THR A 1 196 ? 1.234 1.768 -7.004 1.00 97.81 196 THR A C 1
ATOM 1539 O O . THR A 1 196 ? 0.668 1.391 -5.981 1.00 97.81 196 THR A O 1
ATOM 1542 N N . LYS A 1 197 ? 1.999 2.868 -7.006 1.00 98.25 197 LYS A N 1
ATOM 1543 C CA . LYS A 1 197 ? 2.132 3.735 -5.825 1.00 98.25 197 LYS A CA 1
ATOM 1544 C C . LYS A 1 197 ? 0.806 4.397 -5.457 1.00 98.25 197 LYS A C 1
ATOM 1546 O O . LYS A 1 197 ? 0.426 4.331 -4.294 1.00 98.25 197 LYS A O 1
ATOM 1551 N N . SER A 1 198 ? 0.084 4.968 -6.422 1.00 97.69 198 SER A N 1
ATOM 1552 C CA . SER A 1 198 ? -1.220 5.582 -6.144 1.00 97.69 198 SER A CA 1
ATOM 1553 C C . SER A 1 198 ? -2.262 4.555 -5.687 1.00 97.69 198 SER A C 1
ATOM 1555 O O . SER A 1 198 ? -3.065 4.854 -4.805 1.00 97.69 198 SER A O 1
ATOM 1557 N N . GLU A 1 199 ? -2.224 3.328 -6.212 1.00 98.31 199 GLU A N 1
ATOM 1558 C CA . GLU A 1 199 ? -3.056 2.220 -5.727 1.00 98.31 199 GLU A CA 1
ATOM 1559 C C . GLU A 1 199 ? -2.748 1.852 -4.271 1.00 98.31 199 GLU A C 1
ATOM 1561 O O . GLU A 1 199 ? -3.675 1.656 -3.480 1.00 98.31 199 GLU A O 1
ATOM 1566 N N . LEU A 1 200 ? -1.467 1.790 -3.890 1.00 98.44 200 LEU A N 1
ATOM 1567 C CA . LEU A 1 200 ? -1.061 1.540 -2.505 1.00 98.44 200 LEU A CA 1
ATOM 1568 C C . LEU A 1 200 ? -1.501 2.673 -1.575 1.00 98.44 200 LEU A C 1
ATOM 1570 O O . LEU A 1 200 ? -2.033 2.390 -0.503 1.00 98.44 200 LEU A O 1
ATOM 1574 N N . ASP A 1 201 ? -1.347 3.931 -1.985 1.00 98.38 201 ASP A N 1
ATOM 1575 C CA . ASP A 1 201 ? -1.799 5.086 -1.204 1.00 98.38 201 ASP A CA 1
ATOM 1576 C C . ASP A 1 201 ? -3.326 5.063 -1.012 1.00 98.38 201 ASP A C 1
ATOM 1578 O O . ASP A 1 201 ? -3.824 5.232 0.105 1.00 98.38 201 ASP A O 1
ATOM 1582 N N . ALA A 1 202 ? -4.086 4.747 -2.066 1.00 98.38 202 ALA A N 1
ATOM 1583 C CA . ALA A 1 202 ? -5.535 4.578 -1.983 1.00 98.38 202 ALA A CA 1
ATOM 1584 C C . ALA A 1 202 ? -5.936 3.389 -1.089 1.00 98.38 202 ALA A C 1
ATOM 1586 O O . ALA A 1 202 ? -6.900 3.478 -0.323 1.00 98.38 202 ALA A O 1
ATOM 1587 N N . ALA A 1 203 ? -5.207 2.271 -1.149 1.00 98.25 203 ALA A N 1
ATOM 1588 C CA . ALA A 1 203 ? -5.440 1.115 -0.286 1.00 98.25 203 ALA A CA 1
ATOM 1589 C C . ALA A 1 203 ? -5.124 1.424 1.185 1.00 98.25 203 ALA A C 1
ATOM 1591 O O . ALA A 1 203 ? -5.857 0.988 2.077 1.00 98.25 203 ALA A O 1
ATOM 1592 N N . LEU A 1 204 ? -4.078 2.210 1.452 1.00 98.50 204 LEU A N 1
ATOM 1593 C CA . LEU A 1 204 ? -3.752 2.684 2.793 1.00 98.50 204 LEU A CA 1
ATOM 1594 C C . LEU A 1 204 ? -4.842 3.612 3.332 1.00 98.50 204 LEU A C 1
ATOM 1596 O O . LEU A 1 204 ? -5.278 3.398 4.461 1.00 98.50 204 LEU A O 1
ATOM 1600 N N . ALA A 1 205 ? -5.353 4.544 2.523 1.00 98.38 205 ALA A N 1
ATOM 1601 C CA . ALA A 1 205 ? -6.474 5.405 2.904 1.00 98.38 205 ALA A CA 1
ATOM 1602 C C . ALA A 1 205 ? -7.743 4.595 3.245 1.00 98.38 205 ALA A C 1
ATOM 1604 O O . ALA A 1 205 ? -8.394 4.835 4.265 1.00 98.38 205 ALA A O 1
ATOM 1605 N N . LYS A 1 206 ? -8.062 3.567 2.446 1.00 98.38 206 LYS A N 1
ATOM 1606 C CA . LYS A 1 206 ? -9.176 2.643 2.732 1.00 98.38 206 LYS A CA 1
ATOM 1607 C C . LYS A 1 206 ? -8.953 1.862 4.025 1.00 98.38 206 LYS A C 1
ATOM 1609 O O . LYS A 1 206 ? -9.856 1.765 4.849 1.00 98.38 206 LYS A O 1
ATOM 1614 N N . LY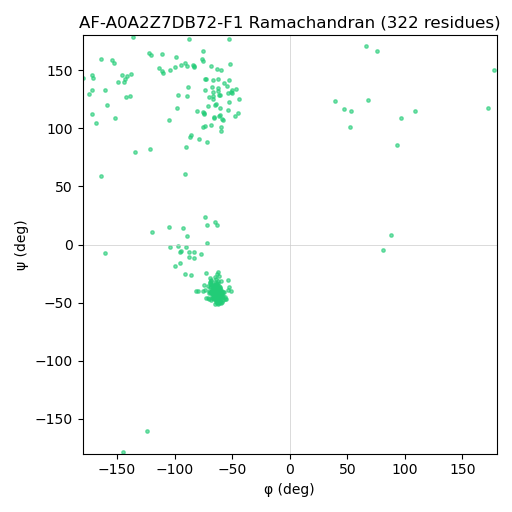S A 1 207 ? -7.745 1.333 4.240 1.00 98.31 207 LYS A N 1
ATOM 1615 C CA . LYS A 1 207 ? -7.388 0.624 5.477 1.00 98.31 207 LYS A CA 1
ATOM 1616 C C . LYS A 1 207 ? -7.527 1.530 6.699 1.00 98.31 207 LYS A C 1
ATOM 1618 O O . LYS A 1 207 ? -7.993 1.066 7.736 1.00 98.31 207 LYS A O 1
ATOM 1623 N N . THR A 1 208 ? -7.116 2.794 6.603 1.00 98.00 208 THR A N 1
ATOM 1624 C CA . THR A 1 208 ? -7.270 3.746 7.708 1.00 98.00 208 THR A CA 1
ATOM 1625 C C . THR A 1 208 ? -8.733 4.069 7.978 1.00 98.00 208 THR A C 1
ATOM 1627 O O . THR A 1 208 ? -9.111 4.064 9.141 1.00 98.00 208 THR A O 1
ATOM 1630 N N . ALA A 1 209 ? -9.563 4.248 6.944 1.00 98.25 209 ALA A N 1
ATOM 1631 C CA . ALA A 1 209 ? -11.001 4.465 7.112 1.00 98.25 209 ALA A CA 1
ATOM 1632 C C . ALA A 1 209 ? -11.676 3.272 7.810 1.00 98.25 209 ALA A C 1
ATOM 1634 O O . ALA A 1 209 ? -12.321 3.442 8.837 1.00 98.25 209 ALA A O 1
ATOM 1635 N N . VAL A 1 210 ? -11.417 2.045 7.339 1.00 98.50 210 VAL A N 1
ATOM 1636 C CA . VAL A 1 210 ? -11.934 0.819 7.975 1.00 98.50 210 VAL A CA 1
ATOM 1637 C C . VAL A 1 210 ? -11.440 0.675 9.415 1.00 98.50 210 VAL A C 1
ATOM 1639 O O . VAL A 1 210 ? -12.170 0.198 10.278 1.00 98.50 210 VAL A O 1
ATOM 1642 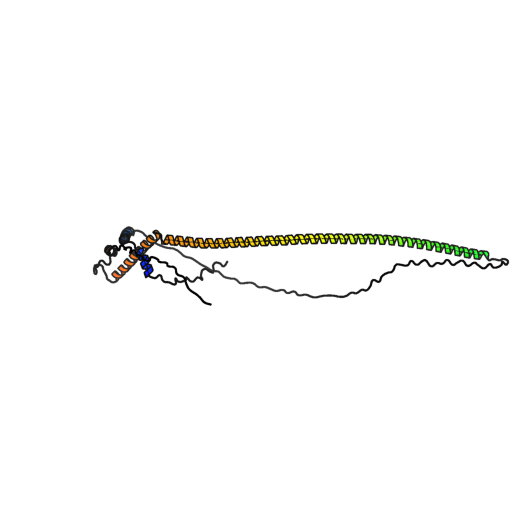N N . LYS A 1 211 ? -10.197 1.078 9.702 1.00 98.19 211 LYS A N 1
ATOM 1643 C CA . LYS A 1 211 ? -9.675 1.051 11.070 1.00 98.19 211 LYS A CA 1
ATOM 1644 C C . LYS A 1 211 ? -10.428 2.025 11.982 1.00 98.19 211 LYS A C 1
ATOM 1646 O O . LYS A 1 211 ? -10.672 1.661 13.122 1.00 98.19 211 LYS A O 1
ATOM 1651 N N . VAL A 1 212 ? -10.776 3.220 11.505 1.00 98.31 212 VAL A N 1
ATOM 1652 C CA . VAL A 1 212 ? -11.552 4.204 12.281 1.00 98.31 212 VAL A CA 1
ATOM 1653 C C . VAL A 1 212 ? -12.954 3.672 12.576 1.00 98.31 212 VAL A C 1
ATOM 1655 O O . VAL A 1 212 ? -13.306 3.567 13.742 1.00 98.31 212 VAL A O 1
ATOM 1658 N N . GLU A 1 213 ? -13.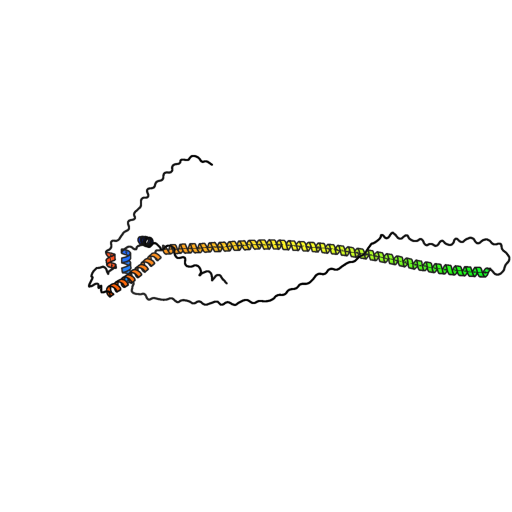678 3.207 11.557 1.00 97.81 213 GLU A N 1
ATOM 1659 C CA . GLU A 1 213 ? -15.008 2.579 11.693 1.00 97.81 213 GLU A CA 1
ATOM 1660 C C . GLU A 1 213 ? -14.996 1.409 12.696 1.00 97.81 213 GLU A C 1
ATOM 1662 O O . GLU A 1 213 ? -15.901 1.223 13.512 1.00 97.81 213 GLU A O 1
ATOM 1667 N N . LEU A 1 214 ? -13.926 0.609 12.680 1.00 98.25 214 LEU A N 1
ATOM 1668 C CA . LEU A 1 214 ? -13.752 -0.481 13.632 1.00 98.25 214 LEU A CA 1
ATOM 1669 C C . LEU A 1 214 ? -13.564 0.023 15.072 1.00 98.25 214 LEU A C 1
ATOM 1671 O O . LEU A 1 214 ? -14.078 -0.595 15.998 1.00 98.25 214 LEU A O 1
ATOM 1675 N N . GLU A 1 215 ? -12.802 1.094 15.288 1.00 97.12 215 GLU A N 1
ATOM 1676 C CA . GLU A 1 215 ? -12.649 1.666 16.631 1.00 97.12 215 GLU A CA 1
ATOM 1677 C C . GLU A 1 215 ? -13.938 2.356 17.104 1.00 97.12 215 GLU A C 1
ATOM 1679 O O . GLU A 1 215 ? -14.295 2.220 18.271 1.00 97.12 215 GLU A O 1
ATOM 1684 N N . GLU A 1 216 ? -14.688 3.006 16.211 1.00 98.00 216 GLU A N 1
ATOM 1685 C CA . GLU A 1 216 ? -15.996 3.598 16.524 1.00 98.00 216 GLU A CA 1
ATOM 1686 C C . GLU A 1 216 ? -17.020 2.531 16.923 1.00 98.00 216 GLU A C 1
ATOM 1688 O O . GLU A 1 216 ? -17.641 2.628 17.979 1.00 98.00 216 GLU A O 1
ATOM 1693 N N . THR A 1 217 ? -17.151 1.460 16.138 1.00 97.12 217 THR A N 1
ATOM 1694 C CA . THR A 1 217 ? -18.063 0.351 16.470 1.00 97.12 217 THR A CA 1
ATOM 1695 C C . THR A 1 217 ? -17.674 -0.343 17.771 1.00 97.12 217 THR A C 1
ATOM 1697 O O . THR A 1 217 ? -18.551 -0.684 18.563 1.00 97.12 217 THR A O 1
ATOM 1700 N N . LYS A 1 218 ? -16.375 -0.503 18.053 1.00 98.25 218 LYS A N 1
ATOM 1701 C CA . LYS A 1 218 ? -15.917 -0.994 19.360 1.00 98.25 218 LYS A CA 1
ATOM 1702 C C . LYS A 1 218 ? -16.329 -0.054 20.488 1.00 98.25 218 LYS A C 1
ATOM 1704 O O . LYS A 1 218 ? -16.924 -0.530 21.451 1.00 98.25 218 LYS A O 1
ATOM 1709 N N . ALA A 1 219 ? -16.067 1.246 20.361 1.00 97.81 219 ALA A N 1
ATOM 1710 C CA . ALA A 1 219 ? -16.425 2.231 21.379 1.00 97.81 219 ALA A CA 1
ATOM 1711 C C . ALA A 1 219 ? -17.936 2.230 21.659 1.00 97.81 219 ALA A C 1
ATOM 1713 O O . ALA A 1 219 ? -18.339 2.159 22.818 1.00 97.81 219 ALA A O 1
ATOM 1714 N N . LEU A 1 220 ? -18.764 2.184 20.609 1.00 97.81 220 LEU A N 1
ATOM 1715 C CA . LEU A 1 220 ? -20.217 2.068 20.739 1.00 97.81 220 LEU A CA 1
ATOM 1716 C C . LEU A 1 220 ? -20.624 0.791 21.480 1.00 97.81 220 LEU A C 1
ATOM 1718 O O . LEU A 1 220 ? -21.461 0.840 22.375 1.00 97.81 220 LEU A O 1
ATOM 1722 N N . THR A 1 221 ? -20.019 -0.358 21.163 1.00 97.25 221 THR A N 1
ATOM 1723 C CA . THR A 1 221 ? -20.334 -1.604 21.882 1.00 97.25 221 THR A CA 1
ATOM 1724 C C . THR A 1 221 ? -19.887 -1.577 23.342 1.00 97.25 221 THR A C 1
ATOM 1726 O O . THR A 1 221 ? -20.567 -2.139 24.198 1.00 97.25 221 THR A O 1
ATOM 1729 N N . GLU A 1 222 ? -18.764 -0.931 23.656 1.00 97.69 222 GLU A N 1
ATOM 1730 C CA . GLU A 1 222 ? -18.296 -0.778 25.034 1.00 97.69 222 GLU A CA 1
ATOM 1731 C C . GLU A 1 222 ? -19.218 0.144 25.840 1.00 97.69 222 GLU A C 1
ATOM 1733 O O . GLU A 1 222 ? -19.557 -0.182 26.982 1.00 97.69 222 GLU A O 1
ATOM 1738 N N . GLU A 1 223 ? -19.683 1.239 25.236 1.00 98.00 223 GLU A N 1
ATOM 1739 C CA . GLU A 1 223 ? -20.683 2.140 25.812 1.00 98.00 223 GLU A CA 1
ATOM 1740 C C . GLU A 1 223 ? -22.018 1.420 26.052 1.00 98.00 223 GLU A C 1
ATOM 1742 O O . GLU A 1 223 ? -22.558 1.471 27.159 1.00 98.00 223 GLU A O 1
ATOM 1747 N N . GLU A 1 224 ? -22.511 0.674 25.059 1.00 97.81 224 GLU A N 1
ATOM 1748 C CA . GLU A 1 224 ? -23.726 -0.147 25.144 1.00 97.81 224 GLU A CA 1
ATOM 1749 C C . GLU A 1 224 ? -23.642 -1.150 26.304 1.00 97.81 224 GLU A C 1
ATOM 1751 O O . GLU A 1 224 ? -24.566 -1.283 27.106 1.00 97.81 224 GLU A O 1
ATOM 1756 N N . VAL A 1 225 ? -22.499 -1.830 26.441 1.00 98.12 225 VAL A N 1
ATOM 1757 C CA . VAL A 1 225 ? -22.239 -2.763 27.544 1.00 98.12 225 VAL A CA 1
ATOM 1758 C C . VAL A 1 225 ? -22.194 -2.036 28.889 1.00 98.12 225 VAL A C 1
ATOM 1760 O O . VAL A 1 225 ? -22.658 -2.586 29.889 1.00 98.12 225 VAL A O 1
ATOM 1763 N N . GLY A 1 226 ? -21.629 -0.829 28.945 1.00 98.00 226 GLY A N 1
ATOM 1764 C CA . GLY A 1 226 ? -21.633 0.013 30.141 1.00 98.00 226 GLY A CA 1
ATOM 1765 C C . GLY A 1 226 ? -23.051 0.379 30.577 1.00 98.00 226 GLY A C 1
ATOM 1766 O O . GLY A 1 226 ? -23.412 0.149 31.732 1.00 98.00 226 GLY A O 1
ATOM 1767 N N . ARG A 1 227 ? -23.867 0.853 29.632 1.00 98.19 227 ARG A N 1
ATOM 1768 C CA . ARG A 1 227 ? -25.268 1.227 29.850 1.00 98.19 227 ARG A CA 1
ATOM 1769 C C . ARG A 1 227 ? -26.124 0.038 30.282 1.00 98.19 227 ARG A C 1
ATOM 1771 O O . ARG A 1 227 ? -26.811 0.105 31.292 1.00 98.19 227 ARG A O 1
ATOM 1778 N N . LEU A 1 228 ? -26.009 -1.101 29.598 1.00 98.50 228 LEU A N 1
ATOM 1779 C CA . LEU A 1 228 ? -26.731 -2.319 29.982 1.00 98.50 228 LEU A CA 1
ATOM 1780 C C . LEU A 1 228 ? -26.351 -2.793 31.391 1.00 98.50 228 LEU A C 1
ATOM 1782 O O . LEU A 1 228 ? -27.205 -3.265 32.137 1.00 98.50 228 LEU A O 1
ATOM 1786 N N . LYS A 1 229 ? -25.079 -2.663 31.789 1.00 98.44 229 LYS A N 1
ATOM 1787 C CA . LYS A 1 229 ? -24.658 -2.991 33.159 1.00 98.44 229 LYS A CA 1
ATOM 1788 C C . LYS A 1 229 ? -25.290 -2.059 34.188 1.00 98.44 229 LYS A C 1
ATOM 1790 O O . LYS A 1 229 ? -25.723 -2.558 35.224 1.00 98.44 229 LYS A O 1
ATOM 1795 N N . SER A 1 230 ? -25.346 -0.749 33.934 1.00 97.75 230 SER A N 1
ATOM 1796 C CA . SER A 1 230 ? -26.033 0.176 34.843 1.00 97.75 230 SER A CA 1
ATOM 1797 C C . SER A 1 230 ? -27.529 -0.109 34.904 1.00 97.75 230 SER A C 1
ATOM 1799 O O . SER A 1 230 ? -28.078 -0.164 35.998 1.00 97.75 230 SER A O 1
ATOM 1801 N N . ASP A 1 231 ? -28.169 -0.388 33.769 1.00 98.38 231 ASP A N 1
ATOM 1802 C CA . ASP A 1 231 ? -29.600 -0.695 33.709 1.00 98.38 231 ASP A CA 1
ATOM 1803 C C . ASP A 1 231 ? -29.938 -1.951 34.518 1.00 98.38 231 ASP A C 1
ATOM 1805 O O . ASP A 1 231 ? -30.913 -1.964 35.264 1.00 98.38 231 ASP A O 1
ATOM 1809 N N . VAL A 1 232 ? -29.099 -2.991 34.440 1.00 98.44 232 VAL A N 1
ATOM 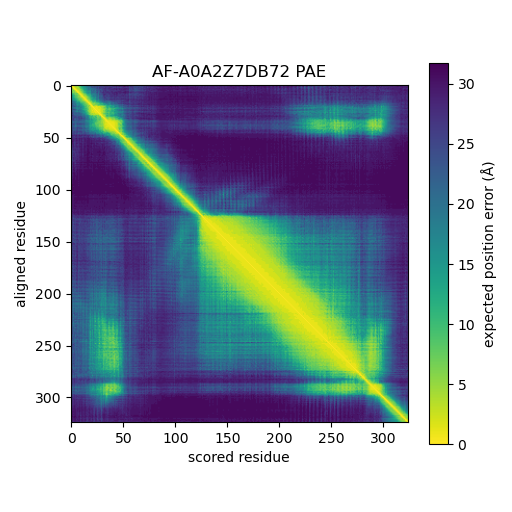1810 C CA . VAL A 1 232 ? -29.252 -4.207 35.254 1.00 98.44 232 VAL A CA 1
ATOM 1811 C C . VAL A 1 232 ? -29.119 -3.906 36.747 1.00 98.44 232 VAL A C 1
ATOM 1813 O O . VAL A 1 232 ? -29.898 -4.439 37.535 1.00 98.44 232 VAL A O 1
ATOM 1816 N N . ILE A 1 233 ? -28.166 -3.059 37.149 1.00 97.69 233 ILE A N 1
ATOM 1817 C CA . ILE A 1 233 ? -28.012 -2.653 38.555 1.00 97.69 233 ILE A CA 1
ATOM 1818 C C . ILE A 1 233 ? -29.254 -1.883 39.012 1.00 97.69 233 ILE A C 1
ATOM 1820 O O . ILE A 1 233 ? -29.839 -2.228 40.033 1.00 97.69 233 ILE A O 1
ATOM 1824 N N . HIS A 1 234 ? -29.716 -0.911 38.225 1.00 97.19 234 HIS A N 1
ATOM 1825 C CA . HIS A 1 234 ? -30.907 -0.127 38.545 1.00 97.19 234 HIS A CA 1
ATOM 1826 C C . HIS A 1 234 ? -32.181 -0.977 38.609 1.00 97.19 234 HIS A C 1
ATOM 1828 O O . HIS A 1 234 ? -33.003 -0.774 39.500 1.00 97.19 234 HIS A O 1
ATOM 1834 N N . ALA A 1 235 ? -32.349 -1.939 37.699 1.00 98.19 235 ALA A N 1
ATOM 1835 C CA . ALA A 1 235 ? -33.478 -2.865 37.712 1.00 98.19 235 ALA A CA 1
ATOM 1836 C C . ALA A 1 235 ? -33.442 -3.783 38.940 1.00 98.19 235 ALA A C 1
ATOM 1838 O O . ALA A 1 235 ? -34.475 -4.016 39.565 1.00 98.19 235 ALA A O 1
ATOM 1839 N N . TRP A 1 236 ? -32.256 -4.273 39.307 1.00 98.06 236 TRP A N 1
ATOM 1840 C CA . TRP A 1 236 ? -32.069 -5.064 40.517 1.00 98.06 236 TRP A CA 1
ATOM 1841 C C . TRP A 1 236 ? -32.378 -4.257 41.780 1.00 98.06 236 TRP A C 1
ATOM 1843 O O . TRP A 1 236 ? -33.117 -4.737 42.634 1.00 98.06 236 TRP A O 1
ATOM 1853 N N . ASP A 1 237 ? -31.854 -3.036 41.892 1.00 97.38 237 ASP A N 1
ATOM 1854 C CA . ASP A 1 237 ? -32.093 -2.166 43.046 1.00 97.38 237 ASP A CA 1
ATOM 1855 C C . ASP A 1 237 ? -33.576 -1.823 43.180 1.00 97.38 237 ASP A C 1
ATOM 1857 O O . ASP A 1 237 ? -34.129 -1.913 44.274 1.00 97.38 237 ASP A O 1
ATOM 1861 N N . ARG A 1 238 ? -34.242 -1.518 42.060 1.00 97.19 238 ARG A N 1
ATOM 1862 C CA . ARG A 1 238 ? -35.687 -1.283 42.036 1.00 97.19 238 ARG A CA 1
ATOM 1863 C C . ARG A 1 238 ? -36.471 -2.520 42.469 1.00 97.19 238 ARG A C 1
ATOM 1865 O O . ARG A 1 238 ? -37.293 -2.414 43.365 1.00 97.19 238 ARG A O 1
ATOM 1872 N N . SER A 1 239 ? -36.180 -3.690 41.901 1.00 95.81 239 SER A N 1
ATOM 1873 C CA . SER A 1 239 ? -36.856 -4.940 42.274 1.00 95.81 239 SER A CA 1
ATOM 1874 C C . SER A 1 239 ? -36.625 -5.310 43.741 1.00 95.81 239 SER A C 1
ATOM 1876 O O . SER A 1 239 ? -37.532 -5.794 44.414 1.00 95.81 239 SER A O 1
ATOM 1878 N N . LYS A 1 240 ? -35.417 -5.072 44.257 1.00 96.12 240 LYS A N 1
ATOM 1879 C CA . LYS A 1 240 ? -35.094 -5.283 45.666 1.00 96.12 240 LYS A CA 1
ATOM 1880 C C . LYS A 1 240 ? -35.904 -4.350 46.565 1.00 96.12 240 LYS A C 1
ATOM 1882 O O . LYS A 1 240 ? -36.408 -4.808 47.584 1.00 96.12 240 LYS A O 1
ATOM 1887 N N . GLU A 1 241 ? -36.006 -3.075 46.207 1.00 95.38 241 GLU A N 1
ATOM 1888 C CA . GLU A 1 241 ? -36.785 -2.092 46.963 1.00 95.38 241 GLU A CA 1
ATOM 1889 C C . GLU A 1 241 ? -38.281 -2.433 46.935 1.00 95.38 241 GLU A C 1
ATOM 1891 O O . GLU A 1 241 ? -38.908 -2.500 47.986 1.00 95.38 241 GLU A O 1
ATOM 1896 N N . GLU A 1 242 ? -38.825 -2.776 45.764 1.00 96.38 242 GLU A N 1
ATOM 1897 C CA . GLU A 1 242 ? -40.206 -3.253 45.606 1.00 96.38 242 GLU A CA 1
ATOM 1898 C C . GLU A 1 242 ? -40.481 -4.504 46.454 1.00 96.38 242 GLU A C 1
ATOM 1900 O O . GLU A 1 242 ? -41.525 -4.599 47.093 1.00 96.38 242 GLU A O 1
ATOM 1905 N N . PHE A 1 243 ? -39.536 -5.450 46.524 1.00 95.94 243 PHE A N 1
ATOM 1906 C CA . PHE A 1 243 ? -39.658 -6.623 47.391 1.00 95.94 243 PHE A CA 1
ATOM 1907 C C . PHE A 1 243 ? -39.642 -6.249 48.877 1.00 95.94 243 PHE A C 1
ATOM 1909 O O . PHE A 1 243 ? -40.472 -6.745 49.633 1.00 95.94 243 PHE A O 1
ATOM 1916 N N . LEU A 1 244 ? -38.736 -5.369 49.313 1.00 94.19 244 LEU A N 1
ATOM 1917 C CA . LEU A 1 244 ? -38.675 -4.920 50.711 1.00 94.19 244 LEU A CA 1
ATOM 1918 C C . LEU A 1 244 ? -39.915 -4.120 51.132 1.00 94.19 244 LEU A C 1
ATOM 1920 O O . LEU A 1 244 ? -40.275 -4.128 52.307 1.00 94.19 244 LEU A O 1
ATOM 1924 N N . GLN A 1 245 ? -40.559 -3.444 50.182 1.00 93.19 245 GLN A N 1
ATOM 1925 C CA . GLN A 1 245 ? -41.819 -2.727 50.376 1.00 93.19 245 GLN A CA 1
ATOM 1926 C C . GLN A 1 245 ? -43.055 -3.617 50.164 1.00 93.19 245 GLN A C 1
ATOM 1928 O O . GLN A 1 245 ? -44.176 -3.171 50.397 1.00 93.19 245 GLN A O 1
ATOM 1933 N N . SER A 1 246 ? -42.881 -4.864 49.719 1.00 93.12 246 SER A N 1
ATOM 1934 C CA . SER A 1 246 ? -43.998 -5.777 49.492 1.00 93.12 246 SER A CA 1
ATOM 1935 C C . SER A 1 246 ? -44.595 -6.270 50.812 1.00 93.12 246 SER A C 1
ATOM 1937 O O . SER A 1 246 ? -43.882 -6.597 51.764 1.00 93.12 246 SER A O 1
ATOM 1939 N N . SER A 1 247 ? -45.919 -6.418 50.840 1.00 91.75 247 SER A N 1
ATOM 1940 C CA . SER A 1 247 ? -46.620 -7.028 51.973 1.00 91.75 247 SER A CA 1
ATOM 1941 C C . SER A 1 247 ? -46.224 -8.493 52.189 1.00 91.75 247 SER A C 1
ATOM 1943 O O . SER A 1 247 ? -46.299 -8.985 53.312 1.00 91.75 247 SER A O 1
ATOM 1945 N N . GLU A 1 248 ? -45.758 -9.193 51.148 1.00 95.31 248 GLU A N 1
ATOM 1946 C CA . GLU A 1 248 ? -45.200 -10.546 51.261 1.00 95.31 248 GLU A CA 1
ATOM 1947 C C . GLU A 1 248 ? -43.957 -10.562 52.156 1.00 95.31 248 GLU A C 1
ATOM 1949 O O . GLU A 1 248 ? -43.833 -11.431 53.018 1.00 95.31 248 GLU A O 1
ATOM 1954 N N . PHE A 1 249 ? -43.053 -9.589 51.998 1.00 93.94 249 PHE A N 1
ATOM 1955 C CA . PHE A 1 249 ? -41.880 -9.461 52.861 1.00 93.94 249 PHE A CA 1
ATOM 1956 C C . PHE A 1 249 ? -42.268 -9.147 54.309 1.00 93.94 249 PHE A C 1
ATOM 1958 O O . PHE A 1 249 ? -41.737 -9.780 55.224 1.00 93.94 249 PHE A O 1
ATOM 1965 N N . ASP A 1 250 ? -43.212 -8.227 54.526 1.00 88.19 250 ASP A N 1
ATOM 1966 C CA . ASP A 1 250 ? -43.703 -7.902 55.870 1.00 88.19 250 ASP A CA 1
ATOM 1967 C C . ASP A 1 250 ? -44.400 -9.121 56.518 1.00 88.19 250 ASP A C 1
ATOM 1969 O O . ASP A 1 250 ? -44.137 -9.450 57.678 1.00 88.19 250 ASP A O 1
ATOM 1973 N N . THR A 1 251 ? -45.191 -9.885 55.756 1.00 91.31 251 THR A N 1
ATOM 1974 C CA . THR A 1 251 ? -45.821 -11.143 56.212 1.00 91.31 251 THR A CA 1
ATOM 1975 C C . THR A 1 251 ? -44.771 -12.202 56.567 1.00 91.31 251 THR A C 1
ATOM 1977 O O . THR A 1 251 ? -44.834 -12.836 57.619 1.00 91.31 251 THR A O 1
ATOM 1980 N N . LEU A 1 252 ? -43.741 -12.372 55.736 1.00 90.38 252 LEU A N 1
ATOM 1981 C CA . LEU A 1 252 ? -42.645 -13.298 56.028 1.00 90.38 252 LEU A CA 1
ATOM 1982 C C . LEU A 1 252 ? -41.849 -12.874 57.269 1.00 90.38 252 LEU A C 1
ATOM 1984 O O . LEU A 1 252 ? -41.448 -13.725 58.067 1.00 90.38 252 LEU A O 1
ATOM 1988 N N . CYS A 1 253 ? -41.601 -11.575 57.452 1.00 88.69 253 CYS A N 1
ATOM 1989 C CA . CYS A 1 253 ? -40.903 -11.056 58.627 1.00 88.69 253 CYS A CA 1
ATOM 1990 C C . CYS A 1 253 ? -41.716 -11.264 59.903 1.00 88.69 253 CYS A C 1
ATOM 1992 O O . CYS A 1 253 ? -41.162 -11.710 60.911 1.00 88.69 253 CYS A O 1
ATOM 1994 N N . THR A 1 254 ? -43.018 -10.984 59.857 1.00 86.19 254 THR A N 1
ATOM 1995 C CA . THR A 1 254 ? -43.929 -11.174 60.991 1.00 86.19 254 THR A CA 1
ATOM 1996 C C . THR A 1 254 ? -44.005 -12.647 61.378 1.00 86.19 254 THR A C 1
ATOM 1998 O O . THR A 1 254 ? -43.676 -12.974 62.519 1.00 86.19 254 THR A O 1
ATOM 2001 N N . GLU A 1 255 ? -44.264 -13.552 60.432 1.00 90.25 255 GLU A N 1
ATOM 2002 C CA . GLU A 1 255 ? -44.282 -15.000 60.677 1.00 90.25 255 GLU A CA 1
ATOM 2003 C C . GLU A 1 255 ? -42.951 -15.495 61.275 1.00 90.25 255 GLU A C 1
ATOM 2005 O O . GLU A 1 255 ? -42.915 -16.210 62.283 1.00 90.25 255 GLU A O 1
ATOM 2010 N N . ARG A 1 256 ? -41.817 -15.075 60.697 1.00 91.19 256 ARG A N 1
ATOM 2011 C CA . ARG A 1 256 ? -40.484 -15.465 61.175 1.00 91.19 256 ARG A CA 1
ATOM 2012 C C . ARG A 1 256 ? -40.206 -14.936 62.583 1.00 91.19 256 ARG A C 1
ATOM 2014 O O . ARG A 1 256 ? -39.658 -15.671 63.405 1.00 91.19 256 ARG A O 1
ATOM 2021 N N . SER A 1 257 ? -40.557 -13.682 62.861 1.00 83.44 257 SER A N 1
ATOM 2022 C CA . SER A 1 257 ? -40.362 -13.060 64.175 1.00 83.44 257 SER A CA 1
ATOM 2023 C C . SER A 1 257 ? -41.222 -13.719 65.252 1.00 83.44 257 SER A C 1
ATOM 2025 O O . SER A 1 257 ? -40.724 -13.968 66.349 1.00 83.44 257 SER A O 1
ATOM 2027 N N . LEU A 1 258 ? -42.459 -14.101 64.918 1.00 87.19 258 LEU A N 1
ATOM 2028 C CA . LEU A 1 258 ? -43.359 -14.815 65.813 1.00 87.19 258 LEU A CA 1
ATOM 2029 C C . LEU A 1 258 ? -42.802 -16.192 66.181 1.00 87.19 258 LEU A C 1
ATOM 2031 O O . LEU A 1 258 ? -42.825 -16.560 67.355 1.00 87.19 258 LEU A O 1
ATOM 2035 N N . ARG A 1 259 ? -42.245 -16.931 65.212 1.00 88.81 259 ARG A N 1
ATOM 2036 C CA . ARG A 1 259 ? -41.573 -18.213 65.488 1.00 88.81 259 ARG A CA 1
ATOM 2037 C C . ARG A 1 259 ? -40.374 -18.034 66.417 1.00 88.81 259 ARG A C 1
ATOM 2039 O O . ARG A 1 259 ? -40.297 -18.723 67.426 1.00 88.81 259 ARG A O 1
ATOM 2046 N N . TYR A 1 260 ? -39.486 -17.073 66.141 1.00 85.75 260 TYR A N 1
ATOM 2047 C CA . TYR A 1 260 ? -38.356 -16.792 67.038 1.00 85.75 260 TYR A CA 1
ATOM 2048 C C . TYR A 1 260 ? -38.807 -16.373 68.442 1.00 85.75 260 TYR A C 1
ATOM 2050 O O . TYR A 1 260 ? -38.186 -16.788 69.418 1.00 85.75 260 TYR A O 1
ATOM 2058 N N . PHE A 1 261 ? -39.873 -15.574 68.555 1.00 87.38 261 PHE A N 1
ATOM 2059 C CA . PHE A 1 261 ? -40.441 -15.180 69.842 1.00 87.38 261 PHE A CA 1
ATOM 2060 C C . PHE A 1 261 ? -40.980 -16.391 70.603 1.00 87.38 261 PHE A C 1
ATOM 2062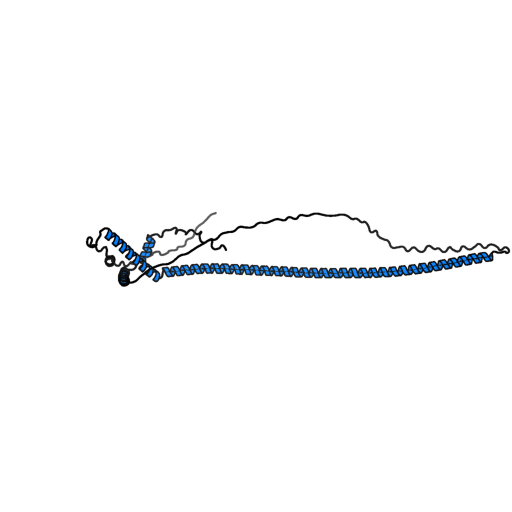 O O . PHE A 1 261 ? -40.610 -16.585 71.754 1.00 87.38 261 PHE A O 1
ATOM 2069 N N . LYS A 1 262 ? -41.798 -17.234 69.961 1.00 85.31 262 LYS A N 1
ATOM 2070 C CA . LYS A 1 262 ? -42.358 -18.449 70.571 1.00 85.31 262 LYS A CA 1
ATOM 2071 C C . LYS A 1 262 ? -41.257 -19.414 71.015 1.00 85.31 262 LYS A C 1
ATOM 2073 O O . LYS A 1 262 ? -41.251 -19.824 72.173 1.00 85.31 262 LYS A O 1
ATOM 2078 N N . ASP A 1 263 ? -40.307 -19.719 70.133 1.00 89.38 263 ASP A N 1
ATOM 2079 C CA . ASP A 1 263 ? -39.204 -20.645 70.416 1.00 89.38 263 ASP A CA 1
ATOM 2080 C C . ASP A 1 263 ? -38.278 -20.097 71.517 1.00 89.38 263 ASP A C 1
ATOM 2082 O O . ASP A 1 263 ? -37.892 -20.818 72.438 1.00 89.38 263 ASP A O 1
ATOM 2086 N N . GLY A 1 264 ? -37.941 -18.804 71.455 1.00 88.88 264 GLY A N 1
ATOM 2087 C CA . GLY A 1 264 ? -37.110 -18.133 72.455 1.00 88.88 264 GLY A CA 1
ATOM 2088 C C . GLY A 1 264 ? -37.796 -18.014 73.817 1.00 88.88 264 GLY A C 1
ATOM 2089 O O . GLY A 1 264 ? -37.163 -18.255 74.845 1.00 88.88 264 GLY A O 1
ATOM 2090 N N . PHE A 1 265 ? -39.093 -17.697 73.833 1.00 85.38 265 PHE A N 1
ATOM 2091 C CA . PHE A 1 265 ? -39.903 -17.620 75.047 1.00 85.38 265 PHE A CA 1
ATOM 2092 C C . PHE A 1 265 ? -40.045 -18.992 75.704 1.00 85.38 265 PHE A C 1
ATOM 2094 O O . PHE A 1 265 ? -39.780 -19.118 76.895 1.00 85.38 265 PHE A O 1
ATOM 2101 N N . ALA A 1 266 ? -40.357 -20.037 74.932 1.00 83.88 266 ALA A N 1
ATOM 2102 C CA . ALA A 1 266 ? -40.395 -21.408 75.433 1.00 83.88 266 ALA A CA 1
ATOM 2103 C C . ALA A 1 266 ? -39.038 -21.848 76.012 1.00 83.88 266 ALA A C 1
ATOM 2105 O O . ALA A 1 266 ? -38.989 -22.455 77.081 1.00 83.88 266 ALA A O 1
ATOM 2106 N N . GLY A 1 267 ? -37.929 -21.486 75.358 1.00 88.00 267 GLY A N 1
ATOM 2107 C CA . GLY A 1 267 ? -36.584 -21.724 75.886 1.00 88.00 267 GLY A CA 1
ATOM 2108 C C . GLY A 1 267 ? -36.309 -20.988 77.204 1.00 88.00 267 GLY A C 1
ATOM 2109 O O . GLY A 1 267 ? -35.691 -21.551 78.105 1.00 88.00 267 GLY A O 1
ATOM 2110 N N . CYS A 1 268 ? -36.789 -19.751 77.347 1.00 82.38 268 CYS A N 1
ATOM 2111 C CA . CYS A 1 268 ? -36.681 -18.981 78.587 1.00 82.38 268 CYS A CA 1
ATOM 2112 C C . CYS A 1 268 ? -37.541 -19.579 79.714 1.00 82.38 268 CYS A C 1
ATOM 2114 O O . CYS A 1 268 ? -37.064 -19.714 80.839 1.00 82.38 268 CYS A O 1
ATOM 2116 N N . LEU A 1 269 ? -38.769 -20.012 79.409 1.00 81.25 269 LEU A N 1
ATOM 2117 C CA . LEU A 1 269 ? -39.644 -20.712 80.353 1.00 81.25 269 LEU A CA 1
ATOM 2118 C C . LEU A 1 269 ? -39.004 -21.997 80.882 1.00 81.25 269 LEU A C 1
ATOM 2120 O O . LEU A 1 269 ? -39.005 -22.220 82.090 1.00 81.25 269 LEU A O 1
ATOM 2124 N N . ALA A 1 270 ? -38.408 -22.802 79.998 1.00 83.19 270 ALA A N 1
ATOM 2125 C CA . ALA A 1 270 ? -37.698 -24.014 80.397 1.00 83.19 270 ALA A CA 1
ATOM 2126 C C . ALA A 1 270 ? -36.573 -23.706 81.404 1.00 83.19 270 ALA A C 1
ATOM 2128 O O . ALA A 1 270 ? -36.444 -24.394 82.410 1.00 83.19 270 ALA A O 1
ATOM 2129 N N . GLN A 1 271 ? -35.822 -22.615 81.203 1.00 85.69 271 GLN A N 1
ATOM 2130 C CA . GLN A 1 271 ? -34.781 -22.196 82.151 1.00 85.69 271 GLN A CA 1
ATOM 2131 C C . GLN A 1 271 ? -35.333 -21.781 83.521 1.00 85.69 271 GLN A C 1
ATOM 2133 O O . GLN A 1 271 ? -34.705 -22.057 84.541 1.00 85.69 271 GLN A O 1
ATOM 2138 N N . PHE A 1 272 ? -36.478 -21.097 83.576 1.00 80.25 272 PHE A N 1
ATOM 2139 C CA . PHE A 1 272 ? -37.109 -20.748 84.854 1.00 80.25 272 PHE A CA 1
ATOM 2140 C C . PHE A 1 272 ? -37.584 -21.993 85.607 1.00 80.25 272 PHE A C 1
ATOM 2142 O O . PHE A 1 272 ? -37.353 -22.100 86.814 1.00 80.25 272 PHE A O 1
ATOM 2149 N N . GLN A 1 273 ? -38.168 -22.950 84.887 1.00 81.31 273 GLN A N 1
ATOM 2150 C CA . GLN A 1 273 ? -38.611 -24.226 85.447 1.00 81.31 273 GLN A CA 1
ATOM 2151 C C . GLN A 1 273 ? -37.430 -25.051 85.979 1.00 81.31 273 GLN A C 1
ATOM 2153 O O . GLN A 1 273 ? -37.492 -25.541 87.105 1.00 81.31 273 GLN A O 1
ATOM 2158 N N . ASP A 1 274 ? -36.319 -25.116 85.238 1.00 83.69 274 ASP A N 1
ATOM 2159 C CA . ASP A 1 274 ? -35.081 -25.781 85.676 1.00 83.69 274 ASP A CA 1
ATOM 2160 C C . ASP A 1 274 ? -34.479 -25.142 86.946 1.00 83.69 274 ASP A C 1
ATOM 2162 O O . ASP A 1 274 ? -33.816 -25.818 87.734 1.00 83.69 274 ASP A O 1
ATOM 2166 N N . ASN A 1 275 ? -34.737 -23.849 87.176 1.00 84.62 275 ASN A N 1
ATOM 2167 C CA . ASN A 1 275 ? -34.307 -23.105 88.365 1.00 84.62 275 ASN A CA 1
ATOM 2168 C C . ASN A 1 275 ? -35.314 -23.157 89.534 1.00 84.62 275 ASN A C 1
ATOM 2170 O O . ASN A 1 275 ? -35.115 -22.463 90.532 1.00 84.62 275 ASN A O 1
ATOM 2174 N N . GLY A 1 276 ? -36.376 -23.963 89.435 1.00 80.44 276 GLY A N 1
ATOM 2175 C CA . GLY A 1 276 ? -37.350 -24.181 90.511 1.00 80.44 276 GLY A CA 1
ATOM 2176 C C . GLY A 1 276 ? -38.524 -23.199 90.546 1.00 80.44 276 GLY A C 1
ATOM 2177 O O . GLY A 1 276 ? -39.305 -23.239 91.489 1.00 80.44 276 GLY A O 1
ATOM 2178 N N . TYR A 1 277 ? -38.692 -22.342 89.535 1.00 68.50 277 TYR A N 1
ATOM 2179 C CA . TYR A 1 277 ? -39.867 -21.473 89.421 1.00 68.50 277 TYR A CA 1
ATOM 2180 C C . TYR A 1 277 ? -41.000 -22.226 88.711 1.00 68.50 277 TYR A C 1
ATOM 2182 O O . TYR A 1 277 ? -41.059 -22.263 87.481 1.00 68.50 277 TYR A O 1
ATOM 2190 N N . SER A 1 278 ? -41.884 -22.848 89.496 1.00 69.31 278 SER A N 1
ATOM 2191 C CA . SER A 1 278 ? -43.090 -23.538 89.012 1.00 69.31 278 SER A CA 1
ATOM 2192 C C . SER A 1 278 ? -44.330 -22.631 89.056 1.00 69.31 278 SER A C 1
ATOM 2194 O O . SER A 1 278 ? -44.390 -21.680 89.841 1.00 69.31 278 SER A O 1
ATOM 2196 N N . GLU A 1 279 ? -45.326 -22.907 88.207 1.00 64.19 279 GLU A N 1
ATOM 2197 C CA . GLU A 1 279 ? -46.584 -22.140 88.144 1.00 64.19 279 GLU A CA 1
ATOM 2198 C C . GLU A 1 279 ? -47.385 -22.260 89.456 1.00 64.19 279 GLU A C 1
ATOM 2200 O O . GLU A 1 279 ? -48.064 -21.318 89.867 1.00 64.19 279 GLU A O 1
ATOM 2205 N N . GLU A 1 280 ? -47.245 -23.386 90.161 1.00 67.50 280 GLU A N 1
ATOM 2206 C CA . GLU A 1 280 ? -47.896 -23.666 91.441 1.00 67.50 280 GLU A CA 1
ATOM 2207 C C . GLU A 1 280 ? -47.355 -22.816 92.601 1.00 67.50 280 GLU A C 1
ATOM 2209 O O . GLU A 1 280 ? -48.107 -22.469 93.515 1.00 67.50 280 GLU A O 1
ATOM 2214 N N . GLU A 1 281 ? -46.063 -22.475 92.580 1.00 66.19 281 GLU A N 1
ATOM 2215 C CA . GLU A 1 281 ? -45.391 -21.728 93.655 1.00 66.19 281 GLU A CA 1
ATOM 2216 C C . GLU A 1 281 ? -45.435 -20.206 93.420 1.00 66.19 281 GLU A C 1
ATOM 2218 O O . GLU A 1 281 ? -45.444 -19.414 94.368 1.00 66.19 281 GLU A O 1
ATOM 2223 N N . HIS A 1 282 ? -45.562 -19.782 92.157 1.00 61.12 282 HIS A N 1
ATOM 2224 C CA . HIS A 1 282 ? -45.681 -18.381 91.755 1.00 61.12 282 HIS A CA 1
ATOM 2225 C C . HIS A 1 282 ? -46.800 -18.180 90.715 1.00 61.12 282 HIS A C 1
ATOM 2227 O O . HIS A 1 282 ? -46.509 -17.980 89.534 1.00 61.12 282 HIS A O 1
ATOM 2233 N N . PRO A 1 283 ? -48.081 -18.126 91.138 1.00 60.94 283 PRO A N 1
ATOM 2234 C CA . PRO A 1 283 ? -49.254 -18.065 90.253 1.00 60.94 283 PRO A CA 1
ATOM 2235 C C . PRO A 1 283 ? -49.460 -16.696 89.580 1.00 60.94 283 PRO A C 1
ATOM 2237 O O . PRO A 1 283 ? -50.578 -16.320 89.224 1.00 60.94 283 PRO A O 1
ATOM 2240 N N . ALA A 1 284 ? -48.407 -15.892 89.440 1.00 53.47 284 ALA A N 1
ATOM 2241 C CA . ALA A 1 284 ? -48.516 -14.654 88.697 1.00 53.47 284 ALA A CA 1
ATOM 2242 C C . ALA A 1 284 ? -48.747 -15.003 87.215 1.00 53.47 284 ALA A C 1
ATOM 2244 O O . ALA A 1 284 ? -48.093 -15.867 86.638 1.00 53.47 284 ALA A O 1
ATOM 2245 N N . SER A 1 285 ? -49.680 -14.307 86.576 1.00 58.19 285 SER A N 1
ATOM 2246 C CA . SER A 1 285 ? -50.075 -14.470 85.171 1.00 58.19 285 SER A CA 1
ATOM 2247 C C . SER A 1 285 ? -48.972 -14.118 84.153 1.00 58.19 285 SER A C 1
ATOM 2249 O O . SER A 1 285 ? -49.272 -13.826 83.000 1.00 58.19 285 SER A O 1
ATOM 2251 N N . PHE A 1 286 ? -47.702 -14.092 84.569 1.00 56.12 286 PHE A N 1
ATOM 2252 C CA . PHE A 1 286 ? -46.557 -13.588 83.807 1.00 56.12 286 PHE A CA 1
ATOM 2253 C C . PHE A 1 286 ? -45.961 -14.606 82.826 1.00 56.12 286 PHE A C 1
ATOM 2255 O O . PHE A 1 286 ? -45.090 -14.244 82.040 1.00 56.12 286 PHE A O 1
ATOM 2262 N N . LEU A 1 287 ? -46.434 -15.856 82.843 1.00 63.41 287 LEU A N 1
ATOM 2263 C CA . LEU A 1 287 ? -45.962 -16.919 81.948 1.00 63.41 287 LEU A CA 1
ATOM 2264 C C . LEU A 1 287 ? -46.897 -17.157 80.749 1.00 63.41 287 LEU A C 1
ATOM 2266 O O . LEU A 1 287 ? -46.469 -17.710 79.737 1.00 63.41 287 LEU A O 1
ATOM 2270 N N . ASP A 1 288 ? -48.150 -16.696 80.816 1.00 72.44 288 ASP A N 1
ATOM 2271 C CA . ASP A 1 288 ? -49.081 -16.755 79.688 1.00 72.44 288 ASP A CA 1
ATOM 2272 C C . ASP A 1 288 ? -48.958 -15.478 78.850 1.00 72.44 288 ASP A C 1
ATOM 2274 O O . ASP A 1 288 ? -49.708 -14.511 79.012 1.00 72.44 288 ASP A O 1
ATOM 2278 N N . ALA A 1 289 ? -47.977 -15.483 77.943 1.00 72.62 289 ALA A N 1
ATOM 2279 C CA . ALA A 1 289 ? -47.722 -14.374 77.029 1.00 72.62 289 ALA A CA 1
ATOM 2280 C C . ALA A 1 289 ? -48.973 -13.971 76.225 1.00 72.62 289 ALA A C 1
ATOM 2282 O O . ALA A 1 289 ? -49.139 -12.791 75.924 1.00 72.62 289 ALA A O 1
ATOM 2283 N N . LYS A 1 290 ? -49.886 -14.911 75.928 1.00 72.19 290 LYS A N 1
ATOM 2284 C CA . LYS A 1 290 ? -51.140 -14.619 75.220 1.00 72.19 290 LYS A CA 1
ATOM 2285 C C . LYS A 1 290 ? -52.101 -13.824 76.110 1.00 72.19 290 LYS A C 1
ATOM 2287 O O . LYS A 1 290 ? -52.633 -12.807 75.665 1.00 72.19 290 LYS A O 1
ATOM 2292 N N . LYS A 1 291 ? -52.298 -14.229 77.371 1.00 75.25 291 LYS A N 1
ATOM 2293 C CA . LYS A 1 291 ? -53.119 -13.461 78.333 1.00 75.25 291 LYS A CA 1
ATOM 2294 C C . LYS A 1 291 ? -52.517 -12.104 78.670 1.00 75.25 291 LYS A C 1
ATOM 2296 O O . LYS A 1 291 ? -53.254 -11.123 78.729 1.00 75.25 291 LYS A O 1
ATOM 2301 N N . ALA A 1 292 ? -51.203 -12.039 78.874 1.00 74.44 292 ALA A N 1
ATOM 2302 C CA . ALA A 1 292 ? -50.507 -10.780 79.123 1.00 74.44 292 ALA A CA 1
ATOM 2303 C C . ALA A 1 292 ? -50.678 -9.815 77.939 1.00 74.44 292 ALA A C 1
ATOM 2305 O O . ALA A 1 292 ? -50.958 -8.636 78.144 1.00 74.44 292 ALA A O 1
ATOM 2306 N N . LEU A 1 293 ? -50.606 -10.334 76.706 1.00 74.19 293 LEU A N 1
ATOM 2307 C CA . LEU A 1 293 ? -50.849 -9.553 75.500 1.00 74.19 293 LEU A CA 1
ATOM 2308 C C . LEU A 1 293 ? -52.305 -9.077 75.397 1.00 74.19 293 LEU A C 1
ATOM 2310 O O . LEU A 1 293 ? -52.524 -7.917 75.085 1.00 74.19 293 LEU A O 1
ATOM 2314 N N . MET A 1 294 ? -53.301 -9.915 75.714 1.00 76.06 294 MET A N 1
ATOM 2315 C CA . MET A 1 294 ? -54.718 -9.504 75.748 1.00 76.06 294 MET A CA 1
ATOM 2316 C C . MET A 1 294 ? -55.009 -8.374 76.749 1.00 76.06 294 MET A C 1
ATOM 2318 O O . MET A 1 294 ? -55.913 -7.579 76.500 1.00 76.06 294 MET A O 1
ATOM 2322 N N . GLY A 1 295 ? -54.270 -8.313 77.862 1.00 71.56 295 GLY A N 1
ATOM 2323 C CA . GLY A 1 295 ? -54.461 -7.329 78.934 1.00 71.56 295 GLY A CA 1
ATOM 2324 C C . GLY A 1 295 ? -53.802 -5.961 78.710 1.00 71.56 295 GLY A C 1
ATOM 2325 O O . GLY A 1 295 ? -54.094 -5.035 79.463 1.00 71.56 295 GLY A O 1
ATOM 2326 N N . LEU A 1 296 ? -52.930 -5.817 77.707 1.00 72.38 296 LEU A N 1
ATOM 2327 C CA . LEU A 1 296 ? -52.371 -4.519 77.300 1.00 72.38 296 LEU A CA 1
ATOM 2328 C C . LEU A 1 296 ? -53.444 -3.696 76.557 1.00 72.38 296 LEU A C 1
ATOM 2330 O O . LEU A 1 296 ? -54.225 -4.297 75.827 1.00 72.38 296 LEU A O 1
ATOM 2334 N N . PRO A 1 297 ? -53.541 -2.364 76.708 1.00 68.75 297 PRO A N 1
ATOM 2335 C CA . PRO A 1 297 ? -54.418 -1.543 75.864 1.00 68.75 297 PRO A CA 1
ATOM 2336 C C . PRO A 1 297 ? -53.977 -1.606 74.385 1.00 68.75 297 PRO A C 1
ATOM 2338 O O . PRO A 1 297 ? -52.804 -1.848 74.101 1.00 68.75 297 PRO A O 1
ATOM 2341 N N . ASP A 1 298 ? -54.913 -1.451 73.441 1.00 63.78 298 ASP A N 1
ATOM 2342 C CA . ASP A 1 298 ? -54.573 -1.285 72.019 1.00 63.78 298 ASP A CA 1
ATOM 2343 C C . ASP A 1 298 ? -54.049 0.148 71.853 1.00 63.78 298 ASP A C 1
ATOM 2345 O O . ASP A 1 298 ? -54.818 1.100 71.900 1.00 63.78 298 ASP A O 1
ATOM 2349 N N . GLU A 1 299 ? -52.731 0.314 71.770 1.00 61.06 299 GLU A N 1
ATOM 2350 C CA . GLU A 1 299 ? -52.102 1.615 71.517 1.00 61.06 299 GLU A CA 1
ATOM 2351 C C . GLU A 1 299 ? -52.356 1.997 70.043 1.00 61.06 299 GLU A C 1
ATOM 2353 O O . GLU A 1 299 ? -51.583 1.629 69.158 1.00 61.06 299 GLU A O 1
ATOM 2358 N N . GLU A 1 300 ? -53.482 2.662 69.763 1.00 53.50 300 GLU A N 1
ATOM 2359 C CA . GLU A 1 300 ? -53.711 3.395 68.511 1.00 53.50 300 GLU A CA 1
ATOM 2360 C C . GLU A 1 300 ? -52.820 4.647 68.531 1.00 53.50 300 GLU A C 1
ATOM 2362 O O . GLU A 1 300 ? -52.907 5.471 69.438 1.00 53.50 300 GLU A O 1
ATOM 2367 N N . VAL A 1 301 ? -51.903 4.755 67.571 1.00 50.69 301 VAL A N 1
ATOM 2368 C CA . VAL A 1 301 ? -50.985 5.894 67.455 1.00 50.69 301 VAL A CA 1
ATOM 2369 C C . VAL A 1 301 ? -51.782 7.086 66.920 1.00 50.69 301 VAL A C 1
ATOM 2371 O O . VAL A 1 301 ? -52.237 7.039 65.780 1.00 50.69 301 VAL A O 1
ATOM 2374 N N . GLU A 1 302 ? -51.979 8.130 67.729 1.00 45.53 302 GLU A N 1
ATOM 2375 C CA . GLU A 1 302 ? -52.505 9.410 67.240 1.00 45.53 302 GLU A CA 1
ATOM 2376 C C . GLU A 1 302 ? -51.469 10.061 66.308 1.00 45.53 302 GLU A C 1
ATOM 2378 O O . GLU A 1 302 ? -50.304 10.227 66.675 1.00 45.53 302 GLU A O 1
ATOM 2383 N N . GLU A 1 303 ? -51.883 10.389 65.081 1.00 43.50 303 GLU A N 1
ATOM 2384 C CA . GLU A 1 303 ? -51.108 11.216 64.156 1.00 43.50 303 GLU A CA 1
ATOM 2385 C C . GLU A 1 303 ? -51.049 12.646 64.721 1.00 43.50 303 GLU A C 1
ATOM 2387 O O . GLU A 1 303 ? -52.026 13.390 64.651 1.00 43.50 303 GLU A O 1
ATOM 2392 N N . GLU A 1 304 ? -49.921 13.042 65.313 1.00 45.12 304 GLU A N 1
ATOM 2393 C CA . GLU A 1 304 ? -49.658 14.455 65.598 1.00 45.12 304 GLU A CA 1
ATOM 2394 C C . GLU A 1 304 ? -49.326 15.167 64.271 1.00 45.12 304 GLU A C 1
ATOM 2396 O O . GLU A 1 304 ? -48.220 15.042 63.740 1.00 45.12 304 GLU A O 1
ATOM 2401 N N . GLU A 1 305 ? -50.297 15.898 63.709 1.00 41.03 305 GLU A N 1
ATOM 2402 C CA . GLU A 1 305 ? -50.048 16.903 62.671 1.00 41.03 305 GLU A CA 1
ATOM 2403 C C . GLU A 1 305 ? -49.229 18.056 63.284 1.00 41.03 305 GLU A C 1
ATOM 2405 O O . GLU A 1 305 ? -49.744 18.838 64.084 1.00 41.03 305 GLU A O 1
ATOM 2410 N N . GLU A 1 306 ? -47.947 18.184 62.925 1.00 44.03 306 GLU A N 1
ATOM 2411 C CA . GLU A 1 306 ? -47.198 19.416 63.197 1.00 44.03 306 GLU A CA 1
ATOM 2412 C C . GLU A 1 306 ? -47.622 20.516 62.205 1.00 44.03 306 GLU A C 1
ATOM 2414 O O . GLU A 1 306 ? -47.371 20.429 61.001 1.00 44.03 306 GLU A O 1
ATOM 2419 N N . GLU A 1 307 ? -48.253 21.572 62.726 1.00 42.00 307 GLU A N 1
ATOM 2420 C CA . GLU A 1 307 ? -48.488 22.839 62.028 1.00 42.00 307 GLU A CA 1
ATOM 2421 C C . GLU A 1 307 ? -47.147 23.551 61.747 1.00 42.00 307 GLU A C 1
ATOM 2423 O O . GLU A 1 307 ? -46.497 24.077 62.653 1.00 42.00 307 GLU A O 1
ATOM 2428 N N . GLU A 1 308 ? -46.730 23.614 60.479 1.00 43.25 308 GLU A N 1
ATOM 2429 C CA . GLU A 1 308 ? -45.635 24.484 60.036 1.00 43.25 308 GLU A CA 1
ATOM 2430 C C . GLU A 1 308 ? -46.191 25.887 59.707 1.00 43.25 308 GLU A C 1
ATOM 2432 O O . GLU A 1 308 ? -46.616 26.162 58.585 1.00 43.25 308 GLU A O 1
ATOM 2437 N N . GLU A 1 309 ? -46.188 26.808 60.679 1.00 46.78 309 GLU A N 1
ATOM 2438 C CA . GLU A 1 309 ? -46.293 28.242 60.378 1.00 46.78 309 GLU A CA 1
ATOM 2439 C C . GLU A 1 309 ? -44.925 28.795 59.953 1.00 46.78 309 GLU A C 1
ATOM 2441 O O . GLU A 1 309 ? -43.978 28.880 60.738 1.00 46.78 309 GLU A O 1
ATOM 2446 N N . GLY A 1 310 ? -44.834 29.229 58.696 1.00 39.41 310 GLY A N 1
ATOM 2447 C CA . GLY A 1 310 ? -43.640 29.864 58.149 1.00 39.41 310 GLY A CA 1
ATOM 2448 C C . GLY A 1 310 ? -43.908 30.616 56.850 1.00 39.41 310 GLY A C 1
ATOM 2449 O O . GLY A 1 310 ? -43.304 30.307 55.824 1.00 39.41 310 GLY A O 1
ATOM 2450 N N . GLU A 1 311 ? -44.808 31.607 56.864 1.00 42.06 311 GLU A N 1
ATOM 2451 C CA . GLU A 1 311 ? -44.993 32.481 55.703 1.00 42.06 311 GLU A CA 1
ATOM 2452 C C . GLU A 1 311 ? -43.842 33.486 55.504 1.00 42.06 311 GLU A C 1
ATOM 2454 O O . GLU A 1 311 ? -43.376 34.200 56.393 1.00 42.06 311 GLU A O 1
ATOM 2459 N N . VAL A 1 312 ? -43.431 33.517 54.241 1.00 42.91 312 VAL A N 1
ATOM 2460 C CA . VAL A 1 312 ? -42.482 34.375 53.535 1.00 42.91 312 VAL A CA 1
ATOM 2461 C C . VAL A 1 312 ? -42.758 35.876 53.701 1.00 42.91 312 VAL A C 1
ATOM 2463 O O . VAL A 1 312 ? -43.874 36.338 53.490 1.00 42.91 312 VAL A O 1
ATOM 2466 N N . SER A 1 313 ? -41.698 36.686 53.828 1.00 43.19 313 SER A N 1
ATOM 2467 C CA . SER A 1 313 ? -41.674 37.958 53.090 1.00 43.19 313 SER A CA 1
ATOM 2468 C C . SER A 1 313 ? -40.285 38.308 52.551 1.00 43.19 313 SER A C 1
ATOM 2470 O O . SER A 1 313 ? -39.265 38.306 53.238 1.00 43.19 313 SER A O 1
ATOM 2472 N N . ARG A 1 314 ? -40.293 38.559 51.245 1.00 44.56 314 ARG A N 1
ATOM 2473 C CA . ARG A 1 314 ? -39.241 39.091 50.387 1.00 44.56 314 ARG A CA 1
ATOM 2474 C C . ARG A 1 314 ? -39.382 40.610 50.410 1.00 44.56 314 ARG A C 1
ATOM 2476 O O . ARG A 1 314 ? -40.462 41.081 50.072 1.00 44.56 314 ARG A O 1
ATOM 2483 N N . ASP A 1 315 ? -38.320 41.353 50.705 1.00 44.62 315 ASP A N 1
ATOM 2484 C CA . ASP A 1 315 ? -38.256 42.756 50.287 1.00 44.62 315 ASP A CA 1
ATOM 2485 C C . ASP A 1 315 ? -36.847 43.179 49.865 1.00 44.62 315 ASP A C 1
ATOM 2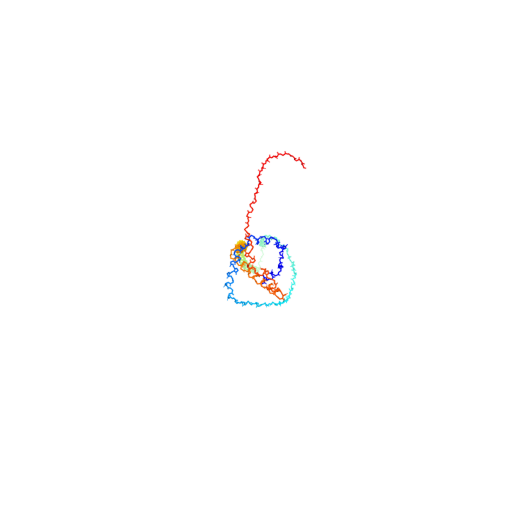487 O O . ASP A 1 315 ? -35.822 42.707 50.358 1.00 44.62 315 ASP A O 1
ATOM 2491 N N . GLU A 1 316 ? -36.859 44.007 48.837 1.00 45.88 316 GLU A N 1
ATOM 2492 C CA . GLU A 1 316 ? -35.832 44.328 47.872 1.00 45.88 316 GLU A CA 1
ATOM 2493 C C . GLU A 1 316 ? -35.110 45.620 48.285 1.00 45.88 316 GLU A C 1
ATOM 2495 O O . GLU A 1 316 ? -35.734 46.648 48.526 1.00 45.88 316 GLU A O 1
ATOM 2500 N N . GLY A 1 317 ? -33.775 45.610 48.336 1.00 38.38 317 GLY A N 1
ATOM 2501 C CA . GLY A 1 317 ? -33.007 46.824 48.626 1.00 38.38 317 GLY A CA 1
ATOM 2502 C C . GLY A 1 317 ? -31.509 46.667 48.370 1.00 38.38 317 GLY A C 1
ATOM 2503 O O . 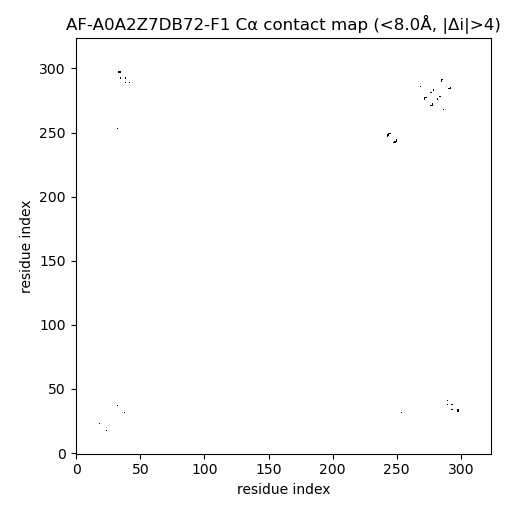GLY A 1 317 ? -30.789 46.051 49.143 1.00 38.38 317 GLY A O 1
ATOM 2504 N N . THR A 1 318 ? -31.030 47.250 47.274 1.00 45.16 318 THR A N 1
ATOM 2505 C CA . THR A 1 318 ? -29.606 47.400 46.888 1.00 45.16 318 THR A CA 1
ATOM 2506 C C . THR A 1 318 ? -29.239 48.900 46.991 1.00 45.16 318 THR A C 1
ATOM 2508 O O . THR A 1 318 ? -30.161 49.698 46.813 1.00 45.16 318 THR A O 1
ATOM 2511 N N . PRO A 1 319 ? -27.966 49.381 47.023 1.00 65.38 319 PRO A N 1
ATOM 2512 C CA . PRO A 1 319 ? -26.698 49.023 47.712 1.00 65.38 319 PRO A CA 1
ATOM 2513 C C . PRO A 1 319 ? -26.127 50.247 48.530 1.00 65.38 319 PRO A C 1
ATOM 2515 O O . PRO A 1 319 ? -26.906 51.166 48.785 1.00 65.38 319 PRO A O 1
ATOM 2518 N N . PRO A 1 320 ? -24.821 50.350 48.939 1.00 55.38 320 PRO A N 1
ATOM 2519 C CA . PRO A 1 320 ? -23.735 50.766 48.016 1.00 55.38 320 PRO A CA 1
ATOM 2520 C C . PRO A 1 320 ? -22.275 50.278 48.284 1.00 55.38 320 PRO A C 1
ATOM 2522 O O . PRO A 1 320 ? -21.842 50.041 49.404 1.00 55.38 320 PRO A O 1
ATOM 2525 N N . SER A 1 321 ? -21.516 50.273 47.176 1.00 43.78 321 SER A N 1
ATOM 2526 C CA . SER A 1 321 ? -20.092 50.630 46.956 1.00 43.78 321 SER A CA 1
ATOM 2527 C C . SER A 1 321 ? -18.894 49.827 47.516 1.00 43.78 321 SER A C 1
ATOM 2529 O O . SER A 1 321 ? -18.667 49.726 48.716 1.00 43.78 321 SER A O 1
ATOM 2531 N N . SER A 1 322 ? -18.044 49.443 46.552 1.00 43.38 322 SER A N 1
ATOM 2532 C CA . SER A 1 322 ? -16.614 49.062 46.544 1.00 43.38 322 SER A CA 1
ATOM 2533 C C . SER A 1 322 ? -15.661 50.099 47.208 1.00 43.38 322 SER A C 1
ATOM 2535 O O . SER A 1 322 ? -16.137 51.191 47.522 1.00 43.38 322 SER A O 1
ATOM 2537 N N . PRO A 1 323 ? -14.320 49.878 47.345 1.00 66.38 323 PRO A N 1
ATOM 2538 C CA . PRO A 1 323 ? -13.411 49.878 46.176 1.00 66.38 323 PRO A CA 1
ATOM 2539 C C . PRO A 1 323 ? -12.085 49.073 46.240 1.00 66.38 323 PRO A C 1
ATOM 2541 O O . PRO A 1 323 ? -11.482 48.898 47.292 1.00 66.38 323 PRO A O 1
ATOM 2544 N N . LYS A 1 324 ? -11.614 48.792 45.011 1.00 42.53 324 LYS A N 1
ATOM 2545 C CA . LYS A 1 324 ? -10.245 48.562 44.499 1.00 42.53 324 LYS A CA 1
ATOM 2546 C C . LYS A 1 324 ? -9.474 47.309 44.903 1.00 42.53 324 LYS A C 1
ATOM 2548 O O . LYS A 1 324 ? -8.917 47.267 46.015 1.00 42.53 324 LYS A O 1
#

Mean predicted aligned error: 21.5 Å

pLDDT: mean 70.34, std 25.09, range [25.2, 98.56]

Solvent-accessible surface area (backbone atoms only — not comparable to full-atom values): 21216 Å² total; per-residue (Å²): 142,68,92,80,75,77,79,79,75,73,69,81,76,68,75,94,59,77,77,54,63,66,63,54,53,50,63,52,54,81,68,54,75,52,66,68,56,54,53,49,51,58,54,51,46,71,71,58,78,83,76,88,88,85,90,88,90,89,81,90,89,89,85,88,88,86,89,88,86,88,88,86,87,84,89,87,88,90,86,88,80,89,85,85,85,85,92,84,89,84,81,84,85,76,87,79,78,83,84,77,78,80,75,81,91,69,78,72,79,75,82,73,81,76,82,89,73,85,88,76,86,89,80,88,66,67,68,56,55,53,52,54,48,52,52,51,54,50,51,52,53,52,52,49,51,56,47,55,51,52,50,51,53,48,52,51,53,49,53,53,47,55,51,52,51,53,49,49,53,51,52,48,53,53,49,51,55,49,51,53,53,49,50,52,51,51,51,52,50,51,51,52,52,52,52,55,48,53,50,50,52,53,50,50,53,50,52,50,50,54,50,50,56,51,52,51,53,48,50,52,51,52,49,51,53,52,50,53,51,51,51,52,51,53,52,48,53,49,52,51,49,53,44,71,71,28,68,66,45,52,51,53,50,50,57,52,50,50,51,53,49,52,56,50,48,53,53,50,50,51,53,41,46,76,72,68,57,45,65,89,82,51,75,63,70,82,79,43,62,69,61,50,55,70,71,50,80,80,83,75,80,78,83,81,81,79,83,82,88,77,88,85,84,88,85,89,86,85,88,87,84,86,86,135

Organism: NCBI:txid472368

Radius of gyration: 68.91 Å; Cα contacts (8 Å, |Δi|>4): 25; chains: 1; bounding box: 135×83×187 Å

Sequence (324 aa):
MHWRDNMYTLTPRTPDRSPKLASFLDAMREKRMGKAEMLKMMEEDAAAGSSGAAVPAKKGPKKRRASTQPDKEARHKNKKKKEAPTRAGRRRLRSVPPRIVPSPPWSSPLLKPLPRRKRGPGNGMGGEVVRRLTRAHRAVKTTRRSFDEAMGQHAELLARLDELEALRAREQQAAEAREEALEDQLAAEKAARQATKSELDAALAKKTAVKVELEETKALTEEEVGRLKSDVIHAWDRSKEEFLQSSEFDTLCTERSLRYFKDGFAGCLAQFQDNGYSEEEHPASFLDAKKALMGLPDEEVEEEEEEEEGEVSRDEGTPPSSPK